Protein AF-A0A1C5CYP2-F1 (afdb_monomer)

Sequence (197 aa):
MCRQGGWGRRPALYRYFAGRDDLLSALIRDAYDDAAAATGASAVSQGARGCLHTPADAYRAWAFEEPHRHLLIQGAPVPGHVAPDDTLDRARAVLGPFLTIFADGAPGAQVAPVVAEMTAWLCTDEAVGAWVAEYAPTAAGDTGKSAQAWAGAVPAWAQLHGSVGLEAAGQYVGMGHSGATLLGAQTEMLADAFGLK

Nearest PDB structures (foldseek):
  2oi8-assembly1_A-2  TM=8.455E-01  e=1.262E-08  Streptomyces coelicolor
  5d1r-assembly1_B  TM=7.558E-01  e=6.570E-06  Mycobacterium tuberculosis CDC1551
  2q24-assembly1_B  TM=5.530E-01  e=2.254E+00  Streptomyces coelicolor A3(2)
  7xw9-assembly1_R  TM=2.178E-01  e=7.658E+00  Homo sapiens

pLDDT: mean 89.81, std 13.08, range [34.38, 97.94]

Solvent-accessible surface area (backbone atoms only — not comparable to full-atom values): 10830 Å² total; per-residue (Å²): 137,82,81,82,85,76,89,72,77,73,62,77,62,64,79,79,24,96,42,71,63,53,44,50,40,52,50,46,51,52,38,31,52,52,46,18,48,42,18,59,67,47,74,83,81,53,52,48,42,54,44,55,49,42,29,53,52,30,42,46,49,48,40,69,78,37,47,71,47,40,42,68,74,71,45,79,81,62,85,95,60,77,80,54,90,64,49,62,61,36,53,46,47,41,47,24,60,42,20,51,50,28,33,78,38,47,71,32,82,90,46,44,66,55,28,51,53,40,37,52,46,49,75,74,32,66,68,60,38,51,56,50,30,72,46,19,59,91,21,51,96,36,63,68,28,40,13,36,6,51,48,46,24,55,56,52,53,54,49,48,52,53,48,47,48,38,46,75,69,52,70,50,71,91,70,85,71,58,61,67,62,50,46,51,53,52,52,49,53,51,29,59,43,28,46,42,86

Mean predicted aligned error: 6.13 Å

Radius of gyration: 20.61 Å; Cα contacts (8 Å, |Δi|>4): 225; chains: 1; bounding box: 48×34×80 Å

Foldseek 3Di:
DDDDDDPPDPPPVCVVAVDDLRVLQVLLLVLLQVLLVQLVVQDPPDFLLVLLVRSLVSSLVSCVVCVVSVCSNLNDDDPPHDHDPCNVVSNLSSLLSQLQSQLPFAADPVLVVQLVVLLVCVVVDVVLLVSLCVSHVVCRPPSSSSSRSVSLSVVSSVLSSVLSVCVSVVVCPPVPDDSSVVNSVSSVVSCVNRRTD

Structure (mmCIF, N/CA/C/O backbone):
data_AF-A0A1C5CYP2-F1
#
_entry.id   AF-A0A1C5CYP2-F1
#
loop_
_atom_site.group_PDB
_atom_site.id
_atom_site.type_symbol
_atom_site.label_atom_id
_atom_site.label_alt_id
_atom_site.label_comp_id
_atom_site.label_asym_id
_atom_site.label_entity_id
_atom_site.label_seq_id
_atom_site.pdbx_PDB_ins_code
_atom_site.Cartn_x
_atom_site.Cartn_y
_atom_site.Cartn_z
_atom_site.occupancy
_atom_site.B_iso_or_equiv
_atom_site.auth_seq_id
_atom_site.auth_comp_id
_atom_site.auth_asym_id
_atom_site.auth_atom_id
_atom_site.pdbx_PDB_model_num
ATOM 1 N N . MET A 1 1 ? 24.912 -5.855 -61.619 1.00 38.97 1 MET A N 1
ATOM 2 C CA . MET A 1 1 ? 25.010 -5.293 -60.253 1.00 38.97 1 MET A CA 1
ATOM 3 C C . MET A 1 1 ? 23.671 -5.484 -59.555 1.00 38.97 1 MET A C 1
ATOM 5 O O . MET A 1 1 ? 22.768 -4.675 -59.725 1.00 38.97 1 MET A O 1
ATOM 9 N N . CYS A 1 2 ? 23.513 -6.611 -58.856 1.00 34.38 2 CYS A N 1
ATOM 10 C CA . CYS A 1 2 ? 22.319 -6.919 -58.070 1.00 34.38 2 CYS A CA 1
ATOM 11 C C . CYS A 1 2 ? 22.288 -6.050 -56.807 1.00 34.38 2 CYS A C 1
ATOM 13 O O . CYS A 1 2 ? 23.278 -5.978 -56.081 1.00 34.38 2 CYS A O 1
ATOM 15 N N . ARG A 1 3 ? 21.150 -5.388 -56.565 1.00 37.53 3 ARG A N 1
ATOM 16 C CA . ARG A 1 3 ? 20.863 -4.659 -55.325 1.00 37.53 3 ARG A CA 1
ATOM 17 C C . ARG A 1 3 ? 20.815 -5.663 -54.175 1.00 37.53 3 ARG A C 1
ATOM 19 O O . ARG A 1 3 ? 20.061 -6.630 -54.240 1.00 37.53 3 ARG A O 1
ATOM 26 N N . GLN A 1 4 ? 21.638 -5.437 -53.155 1.00 43.91 4 GLN A N 1
ATOM 27 C CA . GLN A 1 4 ? 21.625 -6.236 -51.939 1.00 43.91 4 GLN A CA 1
ATOM 28 C C . GLN A 1 4 ? 20.280 -6.089 -51.229 1.00 43.91 4 GLN A C 1
ATOM 30 O O . GLN A 1 4 ? 19.799 -4.981 -50.984 1.00 43.91 4 GLN A O 1
ATOM 35 N N . GLY A 1 5 ? 19.688 -7.242 -50.927 1.00 47.16 5 GLY A N 1
ATOM 36 C CA . GLY A 1 5 ? 18.601 -7.379 -49.983 1.00 47.16 5 GLY A CA 1
ATOM 37 C C . GLY A 1 5 ? 19.087 -7.145 -48.556 1.00 47.16 5 GLY A C 1
ATOM 38 O O . GLY A 1 5 ? 20.193 -7.518 -48.180 1.00 47.16 5 GLY A O 1
ATOM 39 N N . GLY A 1 6 ? 18.204 -6.550 -47.768 1.00 38.41 6 GLY A N 1
ATOM 40 C CA . GLY A 1 6 ? 18.352 -6.376 -46.335 1.00 38.41 6 GLY A CA 1
ATOM 41 C C . GLY A 1 6 ? 16.978 -6.121 -45.739 1.00 38.41 6 GLY A C 1
ATOM 42 O O . GLY A 1 6 ? 16.671 -5.006 -45.337 1.00 38.41 6 GLY A O 1
ATOM 43 N N . TRP A 1 7 ? 16.119 -7.144 -45.726 1.00 46.09 7 TRP A N 1
ATOM 44 C CA . TRP A 1 7 ? 14.928 -7.146 -44.876 1.00 46.09 7 TRP A CA 1
ATOM 45 C C . TRP A 1 7 ? 15.394 -7.275 -43.419 1.00 46.09 7 TRP A C 1
ATOM 47 O O . TRP A 1 7 ? 15.443 -8.368 -42.856 1.00 46.09 7 TRP A O 1
ATOM 57 N N . GLY A 1 8 ? 15.794 -6.153 -42.819 1.00 49.34 8 GLY A N 1
ATOM 58 C CA . GLY A 1 8 ? 16.029 -6.054 -41.384 1.00 49.34 8 GLY A CA 1
ATOM 59 C C . GLY A 1 8 ? 14.691 -6.177 -40.664 1.00 49.34 8 GLY A C 1
ATOM 60 O O . GLY A 1 8 ? 13.850 -5.285 -40.762 1.00 49.34 8 GLY A O 1
ATOM 61 N N . ARG A 1 9 ? 14.465 -7.316 -39.999 1.00 56.25 9 ARG A N 1
ATOM 62 C CA . ARG A 1 9 ? 13.275 -7.594 -39.184 1.00 56.25 9 ARG A CA 1
ATOM 63 C C . ARG A 1 9 ? 13.014 -6.413 -38.250 1.00 56.25 9 ARG A C 1
ATOM 65 O O . ARG A 1 9 ? 13.793 -6.181 -37.330 1.00 56.25 9 ARG A O 1
ATOM 72 N N . ARG A 1 10 ? 11.902 -5.698 -38.442 1.00 52.97 10 ARG A N 1
ATOM 73 C CA . ARG A 1 10 ? 11.347 -4.885 -37.353 1.00 52.97 10 ARG A CA 1
ATOM 74 C C . ARG A 1 10 ? 11.050 -5.860 -36.204 1.00 52.97 10 ARG A C 1
ATOM 76 O O . ARG A 1 10 ? 10.432 -6.892 -36.482 1.00 52.97 10 ARG A O 1
ATOM 83 N N . PRO A 1 11 ? 11.525 -5.614 -34.972 1.00 60.91 11 PRO A N 1
ATOM 84 C CA . PRO A 1 11 ? 11.282 -6.513 -33.848 1.00 60.91 11 PRO A CA 1
ATOM 85 C C . PRO A 1 11 ? 9.790 -6.837 -33.744 1.00 60.91 11 PRO A C 1
ATOM 87 O O . PRO A 1 11 ? 8.965 -5.928 -33.833 1.00 60.91 11 PRO A O 1
ATOM 90 N N . ALA A 1 12 ? 9.442 -8.117 -33.576 1.00 68.25 12 ALA A N 1
ATOM 91 C CA . ALA A 1 12 ? 8.056 -8.603 -33.553 1.00 68.25 12 ALA A CA 1
ATOM 92 C C . ALA A 1 12 ? 7.161 -7.862 -32.535 1.00 68.25 12 ALA A C 1
ATOM 94 O O . ALA A 1 12 ? 5.947 -7.810 -32.712 1.00 68.25 12 ALA A O 1
ATOM 95 N N . LEU A 1 13 ? 7.773 -7.233 -31.526 1.00 63.50 13 LEU A N 1
ATOM 96 C CA . LEU A 1 13 ? 7.128 -6.368 -30.541 1.00 63.50 13 LEU A CA 1
ATOM 97 C C . LEU A 1 13 ? 6.393 -5.162 -31.150 1.00 63.50 13 LEU A C 1
ATOM 99 O O . LEU A 1 13 ? 5.284 -4.861 -30.726 1.00 63.50 13 LEU A O 1
ATOM 103 N N . TYR A 1 14 ? 6.936 -4.513 -32.186 1.00 70.75 14 TYR A N 1
ATOM 104 C CA . TYR A 1 14 ? 6.293 -3.343 -32.816 1.00 70.75 14 TYR A CA 1
ATOM 105 C C . TYR A 1 14 ? 5.070 -3.701 -33.671 1.00 70.75 14 TYR A C 1
ATOM 107 O O . TYR A 1 14 ? 4.447 -2.828 -34.267 1.00 70.75 14 TYR A O 1
ATOM 115 N N . ARG A 1 15 ? 4.728 -4.992 -33.772 1.00 76.19 15 ARG A N 1
ATOM 116 C CA . ARG A 1 15 ? 3.432 -5.415 -34.312 1.00 76.19 15 ARG A CA 1
ATOM 117 C C . ARG A 1 15 ? 2.310 -5.249 -33.286 1.00 76.19 15 ARG A C 1
ATOM 119 O O . ARG A 1 15 ? 1.163 -5.096 -33.685 1.00 76.19 15 ARG A O 1
ATOM 126 N N . TYR A 1 16 ? 2.646 -5.325 -32.000 1.00 84.19 16 TYR A N 1
ATOM 127 C CA . TYR A 1 16 ? 1.694 -5.267 -30.893 1.00 84.19 16 TYR A CA 1
ATOM 128 C C . TYR A 1 16 ? 1.633 -3.885 -30.254 1.00 84.19 16 TYR A C 1
ATOM 130 O O . TYR A 1 16 ? 0.571 -3.498 -29.788 1.00 84.19 16 TYR A O 1
ATOM 138 N N . PHE A 1 17 ? 2.744 -3.146 -30.287 1.00 90.25 17 PHE A N 1
ATOM 139 C CA . PHE A 1 17 ? 2.841 -1.829 -29.672 1.00 90.25 17 PHE A CA 1
ATOM 140 C C . PHE A 1 17 ? 3.134 -0.749 -30.705 1.00 90.25 17 PHE A C 1
ATOM 142 O O . PHE A 1 17 ? 4.026 -0.903 -31.547 1.00 90.25 17 PHE A O 1
ATOM 149 N N . ALA A 1 18 ? 2.418 0.371 -30.598 1.00 88.88 18 ALA A N 1
ATOM 150 C CA . ALA A 1 18 ? 2.576 1.531 -31.475 1.00 88.88 18 ALA A CA 1
ATOM 151 C C . ALA A 1 18 ? 3.952 2.209 -31.320 1.00 88.88 18 ALA A C 1
ATOM 153 O O . ALA A 1 18 ? 4.395 2.947 -32.201 1.00 88.88 18 ALA A O 1
ATOM 154 N N . GLY A 1 19 ? 4.654 1.940 -30.216 1.00 91.00 19 GLY A N 1
ATOM 155 C CA . GLY A 1 19 ? 5.987 2.457 -29.949 1.00 91.00 19 GLY A CA 1
ATOM 156 C C . GLY A 1 19 ? 6.491 2.089 -28.556 1.00 91.00 19 GLY A C 1
ATOM 157 O O . GLY A 1 19 ? 5.905 1.268 -27.855 1.00 91.00 19 GLY A O 1
ATOM 158 N N . ARG A 1 20 ? 7.596 2.724 -28.154 1.00 92.94 20 ARG A N 1
ATOM 159 C CA . ARG A 1 20 ? 8.213 2.534 -26.834 1.00 92.94 20 ARG A CA 1
ATOM 160 C C . ARG A 1 20 ? 7.262 2.883 -25.690 1.00 92.94 20 ARG A C 1
ATOM 162 O O . ARG A 1 20 ? 7.200 2.134 -24.727 1.00 92.94 20 ARG A O 1
ATOM 169 N N . ASP A 1 21 ? 6.562 4.009 -25.783 1.00 93.81 21 ASP A N 1
ATOM 170 C CA . ASP A 1 21 ? 5.732 4.487 -24.670 1.00 93.81 21 ASP A CA 1
ATOM 171 C C . ASP A 1 21 ? 4.483 3.630 -24.479 1.00 93.81 21 ASP A C 1
ATOM 173 O O . ASP A 1 21 ? 4.065 3.399 -23.349 1.00 93.81 21 ASP A O 1
ATOM 177 N N . ASP A 1 22 ? 3.944 3.091 -25.571 1.00 93.69 22 ASP A N 1
ATOM 178 C CA . ASP A 1 22 ? 2.846 2.127 -25.541 1.00 93.69 22 ASP A CA 1
ATOM 179 C C . ASP A 1 22 ? 3.285 0.803 -24.892 1.00 93.69 22 ASP A C 1
ATOM 181 O O . ASP A 1 22 ? 2.615 0.280 -24.004 1.00 93.69 22 ASP A O 1
ATOM 185 N N . LEU A 1 23 ? 4.486 0.318 -25.234 1.00 94.12 23 LEU A N 1
ATOM 186 C CA . LEU A 1 23 ? 5.089 -0.834 -24.562 1.00 94.12 23 LEU A CA 1
ATOM 187 C C . LEU A 1 23 ? 5.324 -0.576 -23.064 1.00 94.12 23 LEU A C 1
ATOM 189 O O . LEU A 1 23 ? 4.975 -1.418 -22.244 1.00 94.12 23 LEU A O 1
ATOM 193 N N . LEU A 1 24 ? 5.907 0.568 -22.691 1.00 95.06 24 LEU A N 1
ATOM 194 C CA . LEU A 1 24 ? 6.149 0.910 -21.283 1.00 95.06 24 LEU A CA 1
ATOM 195 C C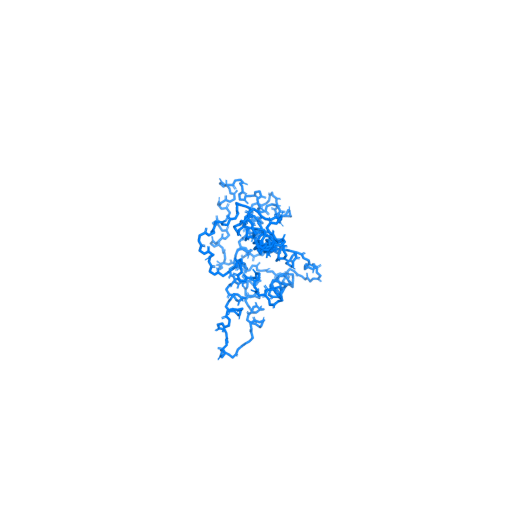 . LEU A 1 24 ? 4.844 1.014 -20.496 1.00 95.06 24 LEU A C 1
ATOM 197 O O . LEU A 1 24 ? 4.756 0.474 -19.399 1.00 95.06 24 LEU A O 1
ATOM 201 N N . SER A 1 25 ? 3.822 1.629 -21.089 1.00 95.88 25 SER A N 1
ATOM 202 C CA . SER A 1 25 ? 2.479 1.703 -20.513 1.00 95.88 25 SER A CA 1
ATOM 203 C C . SER A 1 25 ? 1.912 0.313 -20.241 1.00 95.88 25 SER A C 1
ATOM 205 O O . SER A 1 25 ? 1.387 0.060 -19.162 1.00 95.88 25 SER A O 1
ATOM 207 N N . ALA A 1 26 ? 2.029 -0.606 -21.203 1.00 96.00 26 ALA A N 1
ATOM 208 C CA . ALA A 1 26 ? 1.569 -1.980 -21.035 1.00 96.00 26 ALA A CA 1
ATOM 209 C C . ALA A 1 26 ? 2.342 -2.721 -19.934 1.00 96.00 26 ALA A C 1
ATOM 211 O O . ALA A 1 26 ? 1.725 -3.393 -19.116 1.00 96.00 26 ALA A O 1
ATOM 212 N N . LEU A 1 27 ? 3.666 -2.551 -19.869 1.00 96.12 27 LEU A N 1
ATOM 213 C CA . LEU A 1 27 ? 4.504 -3.174 -18.841 1.00 96.12 27 LEU A CA 1
ATOM 214 C C . LEU A 1 27 ? 4.232 -2.621 -17.434 1.00 96.12 27 LEU A C 1
ATOM 216 O O . LEU A 1 27 ? 4.255 -3.385 -16.477 1.00 96.12 27 LEU A O 1
ATOM 220 N N . ILE A 1 28 ? 3.961 -1.318 -17.296 1.00 96.88 28 ILE A N 1
ATOM 221 C CA . ILE A 1 28 ? 3.585 -0.701 -16.013 1.00 96.88 28 ILE A CA 1
ATOM 222 C C . ILE A 1 28 ? 2.259 -1.275 -15.517 1.00 96.88 28 ILE A C 1
ATOM 224 O O . ILE A 1 28 ? 2.157 -1.658 -14.354 1.00 96.88 28 ILE A O 1
ATOM 228 N N . ARG A 1 29 ? 1.253 -1.366 -16.397 1.00 97.62 29 ARG A N 1
ATOM 229 C CA . ARG A 1 29 ? -0.048 -1.953 -16.047 1.00 97.62 29 ARG A CA 1
ATOM 230 C C . ARG A 1 29 ? 0.095 -3.404 -15.613 1.00 97.62 29 ARG A C 1
ATOM 232 O O . ARG A 1 29 ? -0.372 -3.758 -14.541 1.00 97.62 29 ARG A O 1
ATOM 239 N N . ASP A 1 30 ? 0.792 -4.198 -16.419 1.00 97.56 30 ASP A N 1
ATOM 240 C CA . ASP A 1 30 ? 1.048 -5.610 -16.147 1.00 97.56 30 ASP A CA 1
ATOM 241 C C . ASP A 1 30 ? 1.787 -5.810 -14.813 1.00 97.56 30 ASP A C 1
ATOM 243 O O . ASP A 1 30 ? 1.414 -6.674 -14.026 1.00 97.56 30 ASP A O 1
ATOM 247 N N . ALA A 1 31 ? 2.784 -4.970 -14.511 1.00 97.94 31 ALA A N 1
ATOM 248 C CA . ALA A 1 31 ? 3.508 -5.022 -13.244 1.00 97.94 31 ALA A CA 1
ATOM 249 C C . ALA A 1 31 ? 2.615 -4.719 -12.028 1.00 97.94 31 ALA A C 1
ATOM 251 O O . ALA A 1 31 ? 2.707 -5.429 -11.030 1.00 97.94 31 ALA A O 1
ATOM 252 N N . TYR A 1 32 ? 1.748 -3.701 -12.092 1.00 97.88 32 TYR A N 1
ATOM 253 C CA . TYR A 1 32 ? 0.808 -3.442 -10.997 1.00 97.88 32 TYR A CA 1
ATOM 254 C C . TYR A 1 32 ? -0.254 -4.538 -10.861 1.00 97.88 32 TYR A C 1
ATOM 256 O O . TYR A 1 32 ? -0.580 -4.905 -9.736 1.00 97.88 32 TYR A O 1
ATOM 264 N N . ASP A 1 33 ? -0.770 -5.071 -11.970 1.00 97.56 33 ASP A N 1
ATOM 265 C CA . ASP A 1 33 ? -1.787 -6.131 -11.946 1.00 97.56 33 ASP A CA 1
ATOM 266 C C . ASP A 1 33 ? -1.254 -7.402 -11.289 1.00 97.56 33 ASP A C 1
ATOM 268 O O . ASP A 1 33 ? -1.938 -8.023 -10.478 1.00 97.56 33 ASP A O 1
ATOM 272 N N . ASP A 1 34 ? -0.012 -7.763 -11.593 1.00 97.88 34 ASP A N 1
ATOM 273 C CA . ASP A 1 34 ? 0.634 -8.928 -11.003 1.00 97.88 34 ASP A CA 1
ATOM 274 C C . ASP A 1 34 ? 1.002 -8.704 -9.531 1.00 97.88 34 ASP A C 1
ATOM 276 O O . ASP A 1 34 ? 0.782 -9.585 -8.700 1.00 97.88 34 ASP A O 1
ATOM 280 N N . ALA A 1 35 ? 1.454 -7.498 -9.167 1.00 96.81 35 ALA A N 1
ATOM 281 C CA . ALA A 1 35 ? 1.642 -7.129 -7.765 1.00 96.81 35 ALA A CA 1
ATOM 282 C C . ALA A 1 35 ? 0.319 -7.192 -6.976 1.00 96.81 35 ALA A C 1
ATOM 284 O O . ALA A 1 35 ? 0.295 -7.686 -5.849 1.00 96.81 35 ALA A O 1
ATOM 285 N N . ALA A 1 36 ? -0.788 -6.729 -7.566 1.00 95.75 36 ALA A N 1
ATOM 286 C CA . ALA A 1 36 ? -2.115 -6.787 -6.957 1.00 95.75 36 ALA A CA 1
ATOM 287 C C . ALA A 1 36 ? -2.635 -8.227 -6.852 1.00 95.75 36 ALA A C 1
ATOM 289 O O . ALA A 1 36 ? -3.247 -8.595 -5.849 1.00 95.75 36 ALA A O 1
ATOM 290 N N . ALA A 1 37 ? -2.357 -9.070 -7.848 1.00 95.56 37 ALA A N 1
ATOM 291 C CA . ALA A 1 37 ? -2.665 -10.493 -7.783 1.00 95.56 37 ALA A CA 1
ATOM 292 C C . ALA A 1 37 ? -1.884 -11.184 -6.653 1.00 95.56 37 ALA A C 1
ATOM 294 O O . ALA A 1 37 ? -2.468 -11.971 -5.905 1.00 95.56 37 ALA A O 1
ATOM 295 N N . ALA A 1 38 ? -0.600 -10.853 -6.477 1.00 94.88 38 ALA A N 1
ATOM 296 C CA . ALA A 1 38 ? 0.227 -11.391 -5.401 1.00 94.88 38 ALA A CA 1
ATOM 297 C C . ALA A 1 38 ? -0.314 -11.007 -4.013 1.00 94.88 38 ALA A C 1
ATOM 299 O O . ALA A 1 38 ? -0.480 -11.876 -3.153 1.00 94.88 38 ALA A O 1
ATOM 300 N N . THR A 1 39 ? -0.657 -9.734 -3.788 1.00 93.00 39 THR A N 1
ATOM 301 C CA . THR A 1 39 ? -1.221 -9.306 -2.496 1.00 93.00 39 THR A CA 1
ATOM 302 C C . THR A 1 39 ? -2.634 -9.844 -2.272 1.00 93.00 39 THR A C 1
ATOM 304 O O . THR A 1 39 ? -2.963 -10.230 -1.151 1.00 93.00 39 THR A O 1
ATOM 307 N N . GLY A 1 40 ? -3.456 -9.943 -3.320 1.00 89.19 40 GLY A N 1
ATOM 308 C CA . GLY A 1 40 ? -4.842 -10.416 -3.247 1.00 89.19 40 GLY A CA 1
ATOM 309 C C . GLY A 1 40 ? -5.015 -11.934 -3.100 1.00 89.19 40 GLY A C 1
ATOM 310 O O . GLY A 1 40 ? -6.007 -12.377 -2.525 1.00 89.19 40 GLY A O 1
ATOM 311 N N . ALA A 1 41 ? -4.062 -12.751 -3.564 1.00 78.62 41 ALA A N 1
ATOM 312 C CA . ALA A 1 41 ? -4.111 -14.216 -3.438 1.00 78.62 41 ALA A CA 1
ATOM 313 C C . ALA A 1 41 ? -3.855 -14.729 -2.003 1.00 78.62 41 ALA A C 1
ATOM 315 O O . ALA A 1 41 ? -3.992 -15.922 -1.720 1.00 78.62 41 ALA A O 1
ATOM 316 N N . SER A 1 42 ? -3.485 -13.829 -1.095 1.00 66.06 42 SER A N 1
ATOM 317 C CA . SER A 1 42 ? -3.183 -14.103 0.307 1.00 66.06 42 SER A CA 1
ATOM 318 C C . SER A 1 42 ? -4.431 -14.573 1.068 1.00 66.06 42 SER A C 1
ATOM 320 O O . SER A 1 42 ? -5.307 -13.783 1.410 1.00 66.06 42 SER A O 1
ATOM 322 N N . ALA A 1 43 ? -4.537 -15.880 1.325 1.00 54.19 43 ALA A N 1
ATOM 323 C CA . ALA A 1 43 ? -5.709 -16.475 1.965 1.00 54.19 43 ALA A CA 1
ATOM 324 C C . ALA A 1 43 ? -5.877 -16.040 3.435 1.00 54.19 43 ALA A C 1
ATOM 326 O O . ALA A 1 43 ? -4.978 -16.216 4.261 1.00 54.19 43 ALA A O 1
ATOM 327 N N . VAL A 1 44 ? -7.085 -15.576 3.777 1.00 58.41 44 VAL A N 1
ATOM 328 C CA . VAL A 1 44 ? -7.535 -15.251 5.143 1.00 58.41 44 VAL A CA 1
ATOM 329 C C . VAL A 1 44 ? -7.651 -16.546 5.958 1.00 58.41 44 VAL A C 1
ATOM 331 O O . VAL A 1 44 ? -8.705 -17.174 6.019 1.00 58.41 44 VAL A O 1
ATOM 334 N N . SER A 1 45 ? -6.541 -17.011 6.530 1.00 55.75 45 SER A N 1
ATOM 335 C CA . SER A 1 45 ? -6.503 -18.237 7.351 1.00 55.75 45 SER A CA 1
ATOM 336 C C . SER A 1 45 ? -6.049 -17.995 8.791 1.00 55.75 45 SER A C 1
ATOM 338 O O . SER A 1 45 ? -6.078 -18.911 9.612 1.00 55.75 45 SER A O 1
ATOM 340 N N . GLN A 1 46 ? -5.662 -16.760 9.113 1.00 60.41 46 GLN A N 1
ATOM 341 C CA . GLN A 1 46 ? -5.184 -16.348 10.430 1.00 60.41 46 GLN A CA 1
ATOM 342 C C . GLN A 1 46 ? -6.058 -15.207 10.975 1.00 60.41 46 GLN A C 1
ATOM 344 O O . GLN A 1 46 ? -6.860 -14.641 10.238 1.00 60.41 46 GLN A O 1
ATOM 349 N N . GLY A 1 47 ? -5.943 -14.870 12.266 1.00 70.06 47 GLY A N 1
ATOM 350 C CA . GLY A 1 47 ? -6.583 -13.665 12.825 1.00 70.06 47 GLY A CA 1
ATOM 351 C C . GLY A 1 47 ? -6.192 -12.391 12.058 1.00 70.06 47 GLY A C 1
ATOM 352 O O . GLY A 1 47 ? -5.300 -12.431 11.207 1.00 70.06 47 GLY A O 1
ATOM 353 N N . ALA A 1 48 ? -6.826 -11.252 12.352 1.00 78.56 48 ALA A N 1
ATOM 354 C CA . ALA A 1 48 ? -6.587 -9.998 11.627 1.00 78.56 48 ALA A CA 1
ATOM 355 C C . ALA A 1 48 ? -5.098 -9.610 11.624 1.00 78.56 48 ALA A C 1
ATOM 357 O O . ALA A 1 48 ? -4.571 -9.181 10.599 1.00 78.56 48 ALA A O 1
ATOM 358 N N . ARG A 1 49 ? -4.389 -9.863 12.733 1.00 85.44 49 ARG A N 1
ATOM 359 C CA . ARG A 1 49 ? -2.932 -9.676 12.821 1.00 85.44 49 ARG A CA 1
ATOM 360 C C . ARG A 1 49 ? -2.149 -10.546 11.831 1.00 85.44 49 ARG A C 1
ATOM 362 O O . ARG A 1 49 ? -1.303 -10.034 11.106 1.00 85.44 49 ARG A O 1
ATOM 369 N N . GLY A 1 50 ? -2.440 -11.845 11.759 1.00 81.56 50 GLY A N 1
ATOM 370 C CA . GLY A 1 50 ? -1.773 -12.757 10.818 1.00 81.56 50 GLY A CA 1
ATOM 371 C C . GLY A 1 50 ? -2.114 -12.448 9.356 1.00 81.56 50 GLY A C 1
ATOM 372 O O . GLY A 1 50 ? -1.259 -12.553 8.476 1.00 81.56 50 GLY A O 1
ATOM 373 N N . CYS A 1 51 ? -3.337 -11.972 9.107 1.00 87.31 51 CYS A N 1
ATOM 374 C CA . CYS A 1 51 ? -3.754 -11.520 7.784 1.00 87.31 51 CYS A CA 1
ATOM 375 C C . CYS A 1 51 ? -2.971 -10.303 7.298 1.00 87.31 51 CYS A C 1
ATOM 377 O O . CYS A 1 51 ? -2.856 -10.152 6.092 1.00 87.31 51 CYS A O 1
ATOM 379 N N . LEU A 1 52 ? -2.405 -9.469 8.183 1.00 91.44 52 LEU A N 1
ATOM 380 C CA . LEU A 1 52 ? -1.584 -8.324 7.775 1.00 91.44 52 LEU A CA 1
ATOM 381 C C . LEU A 1 52 ? -0.218 -8.739 7.213 1.00 91.44 52 LEU A C 1
ATOM 383 O O . LEU A 1 52 ? 0.264 -8.129 6.259 1.00 91.44 52 LEU A O 1
ATOM 387 N N . HIS A 1 53 ? 0.386 -9.799 7.758 1.00 92.19 53 HIS A N 1
ATOM 388 C CA . HIS A 1 53 ? 1.671 -10.316 7.267 1.00 92.19 53 HIS A CA 1
ATOM 389 C C . HIS A 1 53 ? 1.558 -10.929 5.882 1.00 92.19 53 HIS A C 1
ATOM 391 O O . HIS A 1 53 ? 2.458 -10.770 5.070 1.00 92.19 53 HIS A O 1
ATOM 397 N N . THR A 1 54 ? 0.442 -11.593 5.585 1.00 91.94 54 THR A N 1
ATOM 398 C CA . THR A 1 54 ? 0.314 -12.370 4.345 1.00 91.94 54 THR A CA 1
ATOM 399 C C . THR A 1 54 ? 0.484 -11.516 3.070 1.00 91.94 54 THR A C 1
ATOM 401 O O . THR A 1 54 ? 1.369 -11.835 2.277 1.00 91.94 54 THR A O 1
ATOM 404 N N . PRO A 1 55 ? -0.248 -10.400 2.865 1.00 93.12 55 PRO A N 1
ATOM 405 C CA . PRO A 1 55 ? -0.045 -9.544 1.699 1.00 93.12 55 PRO A CA 1
ATOM 406 C C . PRO A 1 55 ? 1.285 -8.773 1.755 1.00 93.12 55 PRO A C 1
ATOM 408 O O . PRO A 1 55 ? 1.844 -8.469 0.703 1.00 93.12 55 PRO A O 1
ATOM 411 N N . ALA A 1 56 ? 1.826 -8.480 2.944 1.00 94.88 56 ALA A N 1
ATOM 412 C CA . ALA A 1 56 ? 3.136 -7.840 3.090 1.00 94.88 56 ALA A CA 1
ATOM 413 C C . ALA A 1 56 ? 4.274 -8.751 2.593 1.00 94.88 56 ALA A C 1
ATOM 415 O O . ALA A 1 56 ? 5.106 -8.338 1.780 1.00 94.88 56 ALA A O 1
ATOM 416 N N . ASP A 1 57 ? 4.266 -10.008 3.033 1.00 94.62 57 ASP A N 1
ATOM 417 C CA . ASP A 1 57 ? 5.220 -11.032 2.618 1.00 94.62 57 ASP A CA 1
ATOM 418 C C . ASP A 1 57 ? 5.048 -11.388 1.140 1.00 94.62 57 ASP A C 1
ATOM 420 O O . ASP A 1 57 ? 6.045 -11.553 0.439 1.00 94.62 57 ASP A O 1
ATOM 424 N N . ALA A 1 58 ? 3.808 -11.445 0.643 1.00 95.00 58 ALA A N 1
ATOM 425 C CA . ALA A 1 58 ? 3.525 -11.693 -0.769 1.00 95.00 58 ALA A CA 1
ATOM 426 C C . ALA A 1 58 ? 4.051 -10.566 -1.669 1.00 95.00 58 ALA A C 1
ATOM 428 O O . ALA A 1 58 ? 4.709 -10.841 -2.672 1.00 95.00 58 ALA A O 1
ATOM 429 N N . TYR A 1 59 ? 3.837 -9.301 -1.290 1.00 96.38 59 TYR A N 1
ATOM 430 C CA . TYR A 1 59 ? 4.395 -8.160 -2.019 1.00 96.38 59 TYR A CA 1
ATOM 431 C C . TYR A 1 59 ? 5.928 -8.195 -2.029 1.00 96.38 59 TYR A C 1
ATOM 433 O O . TYR A 1 59 ? 6.556 -7.968 -3.066 1.00 96.38 59 TYR A O 1
ATOM 441 N N . ARG A 1 60 ? 6.548 -8.522 -0.886 1.00 96.75 60 ARG A N 1
ATOM 442 C CA . ARG A 1 60 ? 8.002 -8.693 -0.807 1.00 96.75 60 ARG A CA 1
ATOM 443 C C . ARG A 1 60 ? 8.476 -9.848 -1.689 1.00 96.75 60 ARG A C 1
ATOM 445 O O . ARG A 1 60 ? 9.449 -9.676 -2.408 1.00 96.75 60 ARG A O 1
ATOM 452 N N . ALA A 1 61 ? 7.829 -11.009 -1.652 1.00 96.56 61 ALA A N 1
ATOM 453 C CA . ALA A 1 61 ? 8.202 -12.147 -2.490 1.00 96.56 61 ALA A CA 1
ATOM 454 C C . ALA A 1 61 ? 8.147 -11.774 -3.979 1.00 96.56 61 ALA A C 1
ATOM 456 O O . ALA A 1 61 ? 9.150 -11.915 -4.677 1.00 96.56 61 ALA A O 1
ATOM 457 N N . TRP A 1 62 ? 7.036 -11.172 -4.415 1.00 97.31 62 TRP A N 1
ATOM 458 C CA . TRP A 1 62 ? 6.859 -10.666 -5.775 1.00 97.31 62 TRP A CA 1
ATOM 459 C C . TRP A 1 62 ? 7.978 -9.703 -6.192 1.00 97.31 62 TRP A C 1
ATOM 461 O O . TRP A 1 62 ? 8.582 -9.858 -7.251 1.00 97.31 62 TRP A O 1
ATOM 471 N N . ALA A 1 63 ? 8.327 -8.745 -5.330 1.00 96.94 63 ALA A N 1
ATOM 472 C CA . ALA A 1 63 ? 9.377 -7.767 -5.604 1.00 96.94 63 ALA A CA 1
ATOM 473 C C . ALA A 1 63 ? 10.764 -8.394 -5.853 1.00 96.94 63 ALA A C 1
ATOM 475 O O . ALA A 1 63 ? 11.574 -7.822 -6.585 1.00 96.94 63 ALA A O 1
ATOM 476 N N . PHE A 1 64 ? 11.044 -9.552 -5.249 1.00 96.25 64 PHE A N 1
ATOM 477 C CA . PHE A 1 64 ? 12.310 -10.275 -5.397 1.00 96.25 64 PHE A CA 1
ATOM 478 C C . PHE A 1 64 ? 12.290 -11.308 -6.526 1.00 96.25 64 PHE A C 1
ATOM 480 O O . PHE A 1 64 ? 13.342 -11.587 -7.104 1.00 96.25 64 PHE A O 1
ATOM 487 N N . GLU A 1 65 ? 11.123 -11.860 -6.850 1.00 97.00 65 GLU A N 1
ATOM 488 C CA . GLU A 1 65 ? 10.923 -12.719 -8.021 1.00 97.00 65 GLU A CA 1
ATOM 489 C C . GLU A 1 65 ? 10.954 -11.899 -9.319 1.00 97.00 65 GLU A C 1
ATOM 491 O O . GLU A 1 65 ? 11.542 -12.327 -10.311 1.00 97.00 65 GLU A O 1
ATOM 496 N N . GLU A 1 66 ? 10.422 -10.673 -9.283 1.00 96.31 66 GLU A N 1
ATOM 497 C CA . GLU A 1 66 ? 10.248 -9.789 -10.438 1.00 96.31 66 GLU A CA 1
ATOM 498 C C . GLU A 1 66 ? 10.953 -8.421 -10.265 1.00 96.31 66 GLU A C 1
ATOM 500 O O . GLU A 1 66 ? 10.336 -7.358 -10.421 1.00 96.31 66 GLU A O 1
ATOM 505 N N . PRO A 1 67 ? 12.276 -8.380 -9.997 1.00 94.44 67 PRO A N 1
ATOM 506 C CA . PRO A 1 67 ? 12.977 -7.157 -9.591 1.00 94.44 67 PRO A CA 1
ATOM 507 C C . PRO A 1 67 ? 12.937 -6.050 -10.652 1.00 94.44 67 PRO A C 1
ATOM 509 O O . PRO A 1 67 ? 12.863 -4.865 -10.328 1.00 94.44 67 PRO A O 1
ATOM 512 N N . HIS A 1 68 ? 12.952 -6.405 -11.940 1.00 93.69 68 HIS A N 1
ATOM 513 C CA . HIS A 1 68 ? 12.866 -5.424 -13.024 1.00 93.69 68 HIS A CA 1
ATOM 514 C C . HIS A 1 68 ? 11.479 -4.787 -13.132 1.00 93.69 68 HIS A C 1
ATOM 516 O O . HIS A 1 68 ? 11.383 -3.600 -13.440 1.00 93.69 68 HIS A O 1
ATOM 522 N N . ARG A 1 69 ? 10.415 -5.552 -12.865 1.00 95.94 69 ARG A N 1
ATOM 523 C CA . ARG A 1 69 ? 9.038 -5.042 -12.869 1.00 95.94 69 ARG A CA 1
ATOM 524 C C . ARG A 1 69 ? 8.788 -4.212 -11.621 1.00 95.94 69 ARG A C 1
ATOM 526 O O . ARG A 1 69 ? 8.255 -3.115 -11.738 1.00 95.94 69 ARG A O 1
ATOM 533 N N . HIS A 1 70 ? 9.297 -4.641 -10.467 1.00 95.88 70 HIS A N 1
ATOM 534 C CA . HIS A 1 70 ? 9.281 -3.824 -9.260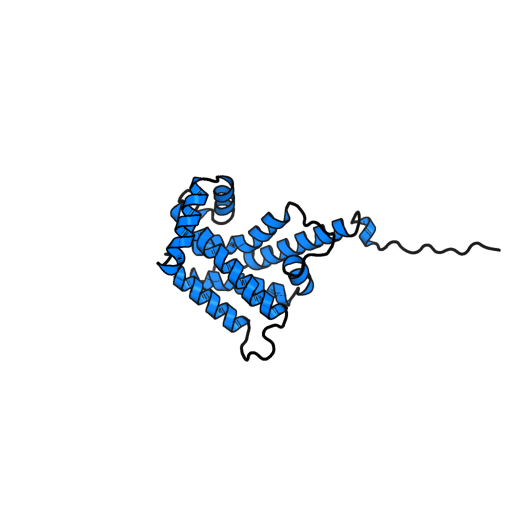 1.00 95.88 70 HIS A CA 1
ATOM 535 C C . HIS A 1 70 ? 9.969 -2.466 -9.477 1.00 95.88 70 HIS A C 1
ATOM 537 O O . HIS A 1 70 ? 9.373 -1.431 -9.176 1.00 95.88 70 HIS A O 1
ATOM 543 N N . LEU A 1 71 ? 11.178 -2.438 -10.047 1.00 93.62 71 LEU A N 1
ATOM 544 C CA . LEU A 1 71 ? 11.883 -1.186 -10.348 1.00 93.62 71 LEU A CA 1
ATOM 545 C C . LEU A 1 71 ? 11.196 -0.352 -11.437 1.00 93.62 71 LEU A C 1
ATOM 547 O O . LEU A 1 71 ? 11.351 0.866 -11.444 1.00 93.62 71 LEU A O 1
ATOM 551 N N . LEU A 1 72 ? 10.435 -0.970 -12.341 1.00 95.06 72 LEU A N 1
ATOM 552 C CA . LEU A 1 72 ? 9.653 -0.236 -13.335 1.00 95.06 72 LEU A CA 1
ATOM 553 C C . LEU A 1 72 ? 8.539 0.593 -12.679 1.00 95.06 72 LEU A C 1
ATOM 555 O O . LEU A 1 72 ? 8.309 1.721 -13.109 1.00 95.06 72 LEU A O 1
ATOM 559 N N . ILE A 1 73 ? 7.875 0.053 -11.651 1.00 95.00 73 ILE A N 1
ATOM 560 C CA . ILE A 1 73 ? 6.750 0.729 -10.984 1.00 95.00 73 ILE A CA 1
ATOM 561 C C . ILE A 1 73 ? 7.138 1.502 -9.715 1.00 95.00 73 ILE A C 1
ATOM 563 O O . ILE A 1 73 ? 6.406 2.405 -9.330 1.00 95.00 73 ILE A O 1
ATOM 567 N N . GLN A 1 74 ? 8.275 1.189 -9.080 1.00 93.50 74 GLN A N 1
ATOM 568 C CA . GLN A 1 74 ? 8.731 1.845 -7.837 1.00 93.50 74 GLN A CA 1
ATOM 569 C C . GLN A 1 74 ? 10.118 2.494 -7.921 1.00 93.50 74 GLN A C 1
ATOM 571 O O . GLN A 1 74 ? 10.615 3.033 -6.932 1.00 93.50 74 GLN A O 1
ATOM 576 N N . GLY A 1 75 ? 10.781 2.415 -9.072 1.00 90.44 75 GLY A N 1
ATOM 577 C CA . GLY A 1 75 ? 12.083 3.034 -9.291 1.00 90.44 75 GLY A CA 1
ATOM 578 C C . GLY A 1 75 ? 11.991 4.486 -9.756 1.00 90.44 75 GLY A C 1
ATOM 579 O O . GLY A 1 75 ? 10.954 5.145 -9.685 1.00 90.44 75 GLY A O 1
ATOM 580 N N . ALA A 1 76 ? 13.117 4.997 -10.258 1.00 90.56 76 ALA A N 1
ATOM 581 C CA . ALA A 1 76 ? 13.159 6.330 -10.843 1.00 90.56 76 ALA A CA 1
ATOM 582 C C . ALA A 1 76 ? 12.238 6.409 -12.079 1.00 90.56 76 ALA A C 1
ATOM 584 O O . ALA A 1 76 ? 12.303 5.516 -12.931 1.00 90.56 76 ALA A O 1
ATOM 585 N N . PRO A 1 77 ? 11.436 7.482 -12.228 1.00 90.38 77 PRO A N 1
ATOM 586 C CA . PRO A 1 77 ? 10.582 7.658 -13.394 1.00 90.38 77 PRO A CA 1
ATOM 587 C C . PRO A 1 77 ? 11.374 7.581 -14.698 1.00 90.38 77 PRO A C 1
ATOM 589 O O . PRO A 1 77 ? 12.466 8.143 -14.823 1.00 90.38 77 PRO A O 1
ATOM 592 N N . VAL A 1 78 ? 10.802 6.911 -15.696 1.00 93.06 78 VAL A N 1
ATOM 593 C CA . VAL A 1 78 ? 11.436 6.760 -17.004 1.00 93.06 78 VAL A CA 1
ATOM 594 C C . VAL A 1 78 ? 11.418 8.108 -17.747 1.00 93.06 78 VAL A C 1
ATOM 596 O O . VAL A 1 78 ? 10.337 8.628 -18.028 1.00 93.06 78 VAL A O 1
ATOM 599 N N . PRO A 1 79 ? 12.578 8.680 -18.135 1.00 93.69 79 PRO A N 1
ATOM 600 C CA . PRO A 1 79 ? 12.615 9.983 -18.793 1.00 93.69 79 PRO A CA 1
ATOM 601 C C . PRO A 1 79 ? 11.773 10.029 -20.071 1.00 93.69 79 PRO A C 1
ATOM 603 O O . PRO A 1 79 ? 11.854 9.133 -20.920 1.00 93.69 79 PRO A O 1
ATOM 606 N N . GLY A 1 80 ? 10.974 11.090 -20.196 1.00 93.31 80 GLY A N 1
ATOM 607 C CA . GLY A 1 80 ? 10.105 11.343 -21.349 1.00 93.31 80 GLY A CA 1
ATOM 608 C C . GLY A 1 80 ? 8.874 10.438 -21.450 1.00 93.31 80 GLY A C 1
ATOM 609 O O . GLY A 1 80 ? 8.104 10.607 -22.387 1.00 93.31 80 GLY A O 1
ATOM 610 N N . HIS A 1 81 ? 8.676 9.502 -20.518 1.00 95.19 81 HIS A N 1
ATOM 611 C CA . HIS A 1 81 ? 7.483 8.665 -20.464 1.00 95.19 81 HIS A CA 1
ATOM 612 C C . HIS A 1 81 ? 6.445 9.273 -19.512 1.00 95.19 81 HIS A C 1
ATOM 614 O O . HIS A 1 81 ? 6.781 9.682 -18.401 1.00 95.19 81 HIS A O 1
ATOM 620 N N . VAL A 1 82 ? 5.187 9.306 -19.946 1.00 94.12 82 VAL A N 1
ATOM 621 C CA . VAL A 1 82 ? 4.039 9.671 -19.110 1.00 94.12 82 VAL A CA 1
ATOM 622 C C . VAL A 1 82 ? 3.317 8.382 -18.749 1.00 94.12 82 VAL A C 1
ATOM 624 O O . VAL A 1 82 ? 2.931 7.631 -19.645 1.00 94.12 82 VAL A O 1
ATOM 627 N N . ALA A 1 83 ? 3.172 8.123 -17.449 1.00 90.88 83 ALA A N 1
ATOM 628 C CA . ALA A 1 83 ? 2.456 6.949 -16.975 1.00 90.88 83 ALA A CA 1
ATOM 629 C C . ALA A 1 83 ? 0.979 7.017 -17.411 1.00 90.88 83 ALA A C 1
ATOM 631 O O . ALA A 1 83 ? 0.411 8.110 -17.452 1.00 90.88 83 ALA A O 1
ATOM 632 N N . PRO A 1 84 ? 0.348 5.877 -17.724 1.00 92.25 84 PRO A N 1
ATOM 633 C CA . PRO A 1 84 ? -1.069 5.836 -18.063 1.00 92.25 84 PRO A CA 1
ATOM 634 C C . PRO A 1 84 ? -2.002 6.434 -17.007 1.00 92.25 84 PRO A C 1
ATOM 636 O O . PRO A 1 84 ? -1.734 6.307 -15.812 1.00 92.25 84 PRO A O 1
ATOM 639 N N . ASP A 1 85 ? -3.149 6.970 -17.430 1.00 92.88 85 ASP A N 1
ATOM 640 C CA . ASP A 1 85 ? -4.157 7.536 -16.516 1.00 92.88 85 ASP A CA 1
ATOM 641 C C . ASP A 1 85 ? -4.671 6.508 -15.489 1.00 92.88 85 ASP A C 1
ATOM 643 O O . ASP A 1 85 ? -4.952 6.855 -14.345 1.00 92.88 85 ASP A O 1
ATOM 647 N N . ASP A 1 86 ? -4.717 5.223 -15.862 1.00 94.94 86 ASP A N 1
ATOM 648 C CA . ASP A 1 86 ? -5.159 4.116 -15.004 1.00 94.94 86 ASP A CA 1
ATOM 649 C C . ASP A 1 86 ? -4.084 3.614 -14.019 1.00 94.94 86 ASP A C 1
ATOM 651 O O . ASP A 1 86 ? -4.325 2.679 -13.257 1.00 94.94 86 ASP A O 1
ATOM 655 N N . THR A 1 87 ? 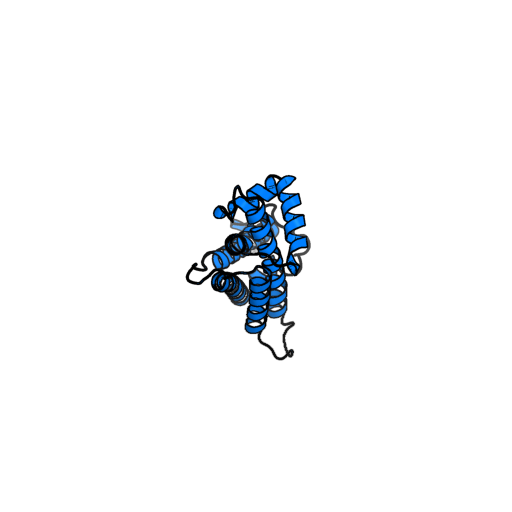-2.891 4.221 -13.998 1.00 94.69 87 THR A N 1
ATOM 656 C CA . THR A 1 87 ? -1.777 3.778 -13.137 1.00 94.69 87 THR A CA 1
ATOM 657 C C . THR A 1 87 ? -2.125 3.870 -11.652 1.00 94.69 87 THR A C 1
ATOM 659 O O . THR A 1 87 ? -1.789 2.973 -10.881 1.00 94.69 87 THR A O 1
ATOM 662 N N . LEU A 1 88 ? -2.813 4.940 -11.239 1.00 92.31 88 LEU A N 1
ATOM 663 C CA . LEU A 1 88 ? -3.150 5.153 -9.829 1.00 92.31 88 LEU A CA 1
ATOM 664 C C . LEU A 1 88 ? -4.171 4.132 -9.321 1.00 92.31 88 LEU A C 1
ATOM 666 O O . LEU A 1 88 ? -4.045 3.665 -8.191 1.00 92.31 88 LEU A O 1
ATOM 670 N N . ASP A 1 89 ? -5.138 3.746 -10.150 1.00 93.56 89 ASP A N 1
ATOM 671 C CA . ASP A 1 89 ? -6.143 2.747 -9.779 1.00 93.56 89 ASP A CA 1
ATOM 672 C C . ASP A 1 89 ? -5.526 1.354 -9.643 1.00 93.56 89 ASP A C 1
ATOM 674 O O . ASP A 1 89 ? -5.834 0.625 -8.703 1.00 93.56 89 ASP A O 1
ATOM 678 N N . ARG A 1 90 ? -4.552 1.013 -10.492 1.00 95.81 90 ARG A N 1
ATOM 679 C CA . ARG A 1 90 ? -3.806 -0.246 -10.350 1.00 95.81 90 ARG A CA 1
ATOM 680 C C . ARG A 1 90 ? -2.879 -0.243 -9.140 1.00 95.81 90 ARG A C 1
ATOM 682 O O . ARG A 1 90 ? -2.800 -1.240 -8.431 1.00 95.81 90 ARG A O 1
ATOM 689 N N . ALA A 1 91 ? -2.234 0.885 -8.842 1.00 93.94 91 ALA A N 1
ATOM 690 C CA . ALA A 1 91 ? -1.467 1.031 -7.606 1.00 93.94 91 ALA A CA 1
ATOM 691 C C . ALA A 1 91 ? -2.359 0.846 -6.365 1.00 93.94 91 ALA A C 1
ATOM 693 O O . ALA A 1 91 ? -1.977 0.161 -5.417 1.00 93.94 91 ALA A O 1
ATOM 694 N N . ARG A 1 92 ? -3.579 1.396 -6.393 1.00 92.56 92 ARG A N 1
ATOM 695 C CA . ARG A 1 92 ? -4.593 1.199 -5.348 1.00 92.56 92 ARG A CA 1
ATOM 696 C C . ARG A 1 92 ? -5.047 -0.257 -5.228 1.00 92.56 92 ARG A C 1
ATOM 698 O O . ARG A 1 92 ? -5.283 -0.699 -4.109 1.00 92.56 92 ARG A O 1
ATOM 705 N N . ALA A 1 93 ? -5.117 -1.009 -6.324 1.00 94.12 93 ALA A N 1
ATOM 706 C CA . ALA A 1 93 ? -5.477 -2.427 -6.287 1.00 94.12 93 ALA A CA 1
ATOM 707 C C . ALA A 1 93 ? -4.475 -3.272 -5.480 1.00 94.12 93 ALA A C 1
ATOM 709 O O . ALA A 1 93 ? -4.886 -4.181 -4.762 1.00 94.12 93 ALA A O 1
ATOM 710 N N . VAL A 1 94 ? -3.180 -2.929 -5.510 1.00 94.75 94 VAL A N 1
ATOM 711 C CA . VAL A 1 94 ? -2.164 -3.589 -4.665 1.00 94.75 94 VAL A CA 1
ATOM 712 C C . VAL A 1 94 ? -2.419 -3.329 -3.177 1.00 94.75 94 VAL A C 1
ATOM 714 O O . VAL A 1 94 ? -2.220 -4.216 -2.345 1.00 94.75 94 VAL A O 1
ATOM 717 N N . LEU A 1 95 ? -2.884 -2.119 -2.855 1.00 92.88 95 LEU A N 1
ATOM 718 C CA . LEU A 1 95 ? -3.215 -1.681 -1.502 1.00 92.88 95 LEU A CA 1
ATOM 719 C C . LEU A 1 95 ? -4.552 -2.247 -0.991 1.00 92.88 95 LEU A C 1
ATOM 721 O O . LEU A 1 95 ? -4.721 -2.435 0.212 1.00 92.88 95 LEU A O 1
ATOM 725 N N . GLY A 1 96 ? -5.488 -2.536 -1.893 1.00 91.94 96 GLY A N 1
ATOM 726 C CA . GLY A 1 96 ? -6.843 -3.014 -1.615 1.00 91.94 96 GLY A CA 1
ATOM 727 C C . GLY A 1 96 ? -6.965 -4.042 -0.481 1.00 91.94 96 GLY A C 1
ATOM 728 O O . GLY A 1 96 ? -7.689 -3.781 0.483 1.00 91.94 96 GLY A O 1
ATOM 729 N N . PRO A 1 97 ? -6.227 -5.170 -0.528 1.00 91.00 97 PRO A N 1
ATOM 730 C CA . PRO A 1 97 ? -6.282 -6.216 0.499 1.00 91.00 97 PRO A CA 1
ATOM 731 C C . PRO A 1 97 ? -5.963 -5.737 1.924 1.00 91.00 97 PRO A C 1
ATOM 733 O O . PRO A 1 97 ? -6.430 -6.322 2.900 1.00 91.00 97 PRO A O 1
ATOM 736 N N . PHE A 1 98 ? -5.196 -4.656 2.079 1.00 92.75 98 PHE A N 1
ATOM 737 C CA . PHE A 1 98 ? -4.889 -4.099 3.396 1.00 92.75 98 PHE A CA 1
ATOM 738 C C . PHE A 1 98 ? -6.099 -3.394 4.013 1.00 92.75 98 PHE A C 1
ATOM 740 O O . PHE A 1 98 ? -6.292 -3.476 5.225 1.00 92.75 98 PHE A O 1
ATOM 747 N N . LEU A 1 99 ? -6.957 -2.755 3.207 1.00 93.94 99 LEU A N 1
ATOM 748 C CA . LEU A 1 99 ? -8.116 -2.018 3.720 1.00 93.94 99 LEU A CA 1
ATOM 749 C C . LEU A 1 99 ? -9.066 -2.949 4.484 1.00 93.94 99 LEU A C 1
ATOM 751 O O . LEU A 1 99 ? -9.510 -2.607 5.581 1.00 93.94 99 LEU A O 1
ATOM 755 N N . THR A 1 100 ? -9.324 -4.153 3.962 1.00 89.75 100 THR A N 1
ATOM 756 C CA . THR A 1 100 ? -10.197 -5.129 4.636 1.00 89.75 100 THR A CA 1
ATOM 757 C C . THR A 1 100 ? -9.680 -5.543 6.007 1.00 89.75 100 THR A C 1
ATOM 759 O O . THR A 1 100 ? -10.472 -5.803 6.906 1.00 89.75 100 THR A O 1
ATOM 762 N N . ILE A 1 101 ? -8.358 -5.592 6.183 1.00 91.94 101 ILE A N 1
ATOM 763 C CA . ILE A 1 101 ? -7.721 -6.055 7.422 1.00 91.94 101 ILE A CA 1
ATOM 764 C C . ILE A 1 101 ? -7.889 -5.012 8.525 1.00 91.94 101 ILE A C 1
ATOM 766 O O . ILE A 1 101 ? -8.173 -5.348 9.675 1.00 91.94 101 ILE A O 1
ATOM 770 N N . PHE A 1 102 ? -7.749 -3.736 8.169 1.00 93.88 102 PHE A N 1
ATOM 771 C CA . PHE A 1 102 ? -7.856 -2.641 9.124 1.00 93.88 102 PHE A CA 1
ATOM 772 C C . PHE A 1 102 ? -9.298 -2.236 9.434 1.00 93.88 102 PHE A C 1
ATOM 774 O O . PHE A 1 102 ? -9.500 -1.537 10.419 1.00 93.88 102 PHE A O 1
ATOM 781 N N . ALA A 1 103 ? -10.302 -2.686 8.676 1.00 91.06 103 ALA A N 1
ATOM 782 C CA . ALA A 1 103 ? -11.708 -2.312 8.876 1.00 91.06 103 ALA A CA 1
ATOM 783 C C . ALA A 1 103 ? -12.270 -2.643 10.276 1.00 91.06 103 ALA A C 1
ATOM 785 O O . ALA A 1 103 ? -13.129 -1.917 10.773 1.00 91.06 103 ALA A O 1
ATOM 786 N N . ASP A 1 104 ? -11.766 -3.698 10.927 1.00 87.00 104 ASP A N 1
ATOM 787 C CA . ASP A 1 104 ? -12.241 -4.171 12.240 1.00 87.00 104 ASP A CA 1
ATOM 788 C C . ASP A 1 104 ? -11.208 -4.012 13.378 1.00 87.00 104 ASP A C 1
ATOM 790 O O . ASP A 1 104 ? -11.384 -4.547 14.475 1.00 87.00 104 ASP A O 1
ATOM 794 N N . GLY A 1 105 ? -10.129 -3.263 13.139 1.00 90.75 105 GLY A N 1
ATOM 795 C CA . GLY A 1 105 ? -9.195 -2.820 14.178 1.00 90.75 105 GLY A CA 1
ATOM 796 C C . GLY A 1 105 ? -9.796 -1.870 15.230 1.00 90.75 105 GLY A C 1
ATOM 797 O O . GLY A 1 105 ? -10.973 -1.514 15.208 1.00 90.75 105 GLY A O 1
ATOM 798 N N . ALA A 1 106 ? -8.951 -1.451 16.166 1.00 94.81 106 ALA A N 1
ATOM 799 C CA . ALA A 1 106 ? -9.222 -0.456 17.196 1.00 94.81 106 ALA A CA 1
ATOM 800 C C . ALA A 1 106 ? -8.029 0.525 17.280 1.00 94.81 106 ALA A C 1
ATOM 802 O O . ALA A 1 106 ? -7.083 0.269 18.030 1.00 94.81 106 ALA A O 1
ATOM 803 N N . PRO A 1 107 ? -8.026 1.621 16.494 1.00 96.56 107 PRO A N 1
ATOM 804 C CA . PRO A 1 107 ? -6.897 2.538 16.377 1.00 96.56 107 PRO A CA 1
ATOM 805 C C . PRO A 1 107 ? -6.544 3.191 17.714 1.00 96.56 107 PRO A C 1
ATOM 807 O O . PRO A 1 107 ? -7.395 3.757 18.403 1.00 96.56 107 PRO A O 1
ATOM 810 N N . GLY A 1 108 ? -5.261 3.126 18.067 1.00 97.06 108 GLY A N 1
ATOM 811 C CA . GLY A 1 108 ? -4.701 3.767 19.249 1.00 97.06 108 GLY A CA 1
ATOM 812 C C . GLY A 1 108 ? -4.489 5.273 19.076 1.00 97.06 108 GLY A C 1
ATOM 813 O O . GLY A 1 108 ? -4.607 5.842 17.989 1.00 97.06 108 GLY A O 1
ATOM 814 N N . ALA A 1 109 ? -4.106 5.940 20.168 1.00 97.19 109 ALA A N 1
ATOM 815 C CA . ALA A 1 109 ? -3.899 7.390 20.192 1.00 97.19 109 ALA A CA 1
ATOM 816 C C . ALA A 1 109 ? -2.833 7.877 19.190 1.00 97.19 109 ALA A C 1
ATOM 818 O O . ALA A 1 109 ? -2.919 9.001 18.702 1.00 97.19 109 ALA A O 1
ATOM 819 N N . GLN A 1 110 ? -1.848 7.036 18.861 1.00 95.94 110 GLN A N 1
ATOM 820 C CA . GLN A 1 110 ? -0.759 7.368 17.940 1.00 95.94 110 GLN A CA 1
ATOM 821 C C . GLN A 1 110 ? -1.246 7.583 16.500 1.00 95.94 110 GLN A C 1
ATOM 823 O O . GLN A 1 110 ? -0.658 8.381 15.776 1.00 95.94 110 GLN A O 1
ATOM 828 N N . VAL A 1 111 ? -2.317 6.895 16.090 1.00 96.81 111 VAL A N 1
ATOM 829 C CA . VAL A 1 111 ? -2.883 6.969 14.731 1.00 96.81 111 VAL A CA 1
ATOM 830 C C . VAL A 1 111 ? -4.201 7.749 14.681 1.00 96.81 111 VAL A C 1
ATOM 832 O O . VAL A 1 111 ? -4.742 7.990 13.606 1.00 96.81 111 VAL A O 1
ATOM 835 N N . ALA A 1 112 ? -4.703 8.223 15.824 1.00 96.94 112 ALA A N 1
ATOM 836 C CA . ALA A 1 112 ? -5.926 9.020 15.887 1.00 96.94 112 ALA A CA 1
ATOM 837 C C . ALA A 1 112 ? -5.916 10.268 14.971 1.00 96.94 112 ALA A C 1
ATOM 839 O O . ALA A 1 112 ? -6.949 10.527 14.351 1.00 96.94 112 ALA A O 1
ATOM 840 N N . PRO A 1 113 ? -4.800 11.019 14.806 1.00 97.56 113 PRO A N 1
ATOM 841 C CA 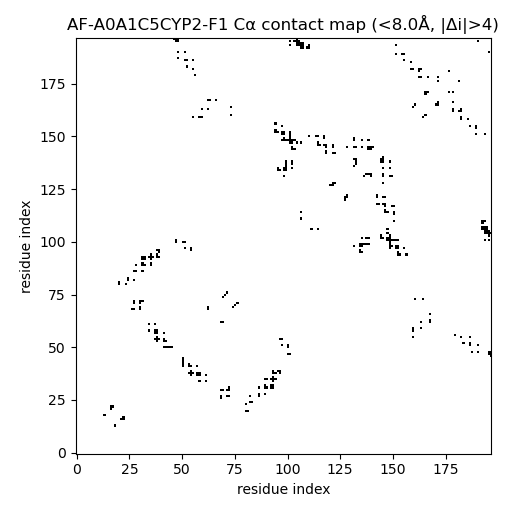. PRO A 1 113 ? -4.774 12.162 13.891 1.00 97.56 113 PRO A CA 1
ATOM 842 C C . PRO A 1 113 ? -5.050 11.785 12.429 1.00 97.56 113 PRO A C 1
ATOM 844 O O . PRO A 1 113 ? -5.851 12.453 11.780 1.00 97.56 113 PRO A O 1
ATOM 847 N N . VAL A 1 114 ? -4.450 10.697 11.926 1.00 96.38 114 VAL A N 1
ATOM 848 C CA . VAL A 1 114 ? -4.666 10.257 10.535 1.00 96.38 114 VAL A CA 1
ATOM 849 C C . VAL A 1 114 ? -6.082 9.713 10.338 1.00 96.38 114 VAL A C 1
ATOM 851 O O . VAL A 1 114 ? -6.720 10.023 9.337 1.00 96.38 114 VAL A O 1
ATOM 854 N N . VAL A 1 115 ? -6.628 8.992 11.325 1.00 97.50 115 VAL A N 1
ATOM 855 C CA . VAL A 1 115 ? -8.027 8.532 11.289 1.00 97.50 115 VAL A CA 1
ATOM 856 C C . VAL A 1 115 ? -8.990 9.722 11.240 1.00 97.50 115 VAL A C 1
ATOM 858 O O . VAL A 1 115 ? -9.944 9.708 10.463 1.00 97.50 115 VAL A O 1
ATOM 861 N N . ALA A 1 116 ? -8.743 10.772 12.029 1.00 97.81 116 ALA A N 1
ATOM 862 C CA . ALA A 1 116 ? -9.579 11.971 12.044 1.00 97.81 116 ALA A CA 1
ATOM 863 C C . ALA A 1 116 ? -9.530 12.737 10.710 1.00 97.81 116 ALA A C 1
ATOM 865 O O . ALA A 1 116 ? -10.575 13.142 10.200 1.00 97.81 116 ALA A O 1
ATOM 866 N N . GLU A 1 117 ? -8.342 12.896 10.121 1.00 97.69 117 GLU A N 1
ATOM 867 C CA . GLU A 1 117 ? -8.180 13.525 8.806 1.00 97.69 117 GLU A CA 1
ATOM 868 C C . GLU A 1 117 ? -8.919 12.741 7.713 1.00 97.69 117 GLU A C 1
ATOM 870 O O . GLU A 1 117 ? -9.688 13.310 6.939 1.00 97.69 117 GLU A O 1
ATOM 875 N N . MET A 1 118 ? -8.757 11.420 7.690 1.00 97.38 118 MET A N 1
ATOM 876 C CA . MET A 1 118 ? -9.419 10.555 6.715 1.00 97.38 118 MET A CA 1
ATOM 877 C C . MET A 1 118 ? -10.937 10.495 6.905 1.00 97.38 118 MET A C 1
ATOM 879 O O . MET A 1 118 ? -11.678 10.457 5.926 1.00 97.38 118 MET A O 1
ATOM 883 N N . THR A 1 119 ? -11.417 10.579 8.149 1.00 97.62 119 THR A N 1
ATOM 884 C CA . THR A 1 119 ? -12.848 10.749 8.447 1.00 97.62 119 THR A CA 1
ATOM 885 C C . THR A 1 119 ? -13.385 12.033 7.817 1.00 97.62 119 THR A C 1
ATOM 887 O O . THR A 1 119 ? -14.452 12.018 7.207 1.00 97.62 119 THR A O 1
ATOM 890 N N . ALA A 1 120 ? -12.649 13.144 7.931 1.00 97.50 120 ALA A N 1
ATOM 891 C CA . ALA A 1 120 ? -13.054 14.413 7.333 1.00 97.50 120 ALA A CA 1
ATOM 892 C C . ALA A 1 120 ? -13.118 14.320 5.800 1.00 97.50 120 ALA A C 1
ATOM 894 O O . ALA A 1 120 ? -14.117 14.735 5.216 1.00 97.50 120 ALA A O 1
ATOM 895 N N . TRP A 1 121 ? -12.112 13.708 5.168 1.00 97.06 121 TRP A N 1
ATOM 896 C CA . TRP A 1 121 ? -12.086 13.485 3.719 1.00 97.06 121 TRP A CA 1
ATOM 897 C C . TRP A 1 121 ? -13.265 12.648 3.221 1.00 97.06 121 TRP A C 1
ATOM 899 O O . TRP A 1 121 ? -13.904 13.029 2.242 1.00 97.06 121 TRP A O 1
ATOM 909 N N . LEU A 1 122 ? -13.603 11.558 3.916 1.00 96.06 122 LEU A N 1
ATOM 910 C CA . LEU A 1 122 ? -14.747 10.705 3.569 1.00 96.06 122 LEU A CA 1
ATOM 911 C C . LEU A 1 122 ? -16.091 11.446 3.627 1.00 96.06 122 LEU A C 1
ATOM 913 O O . LEU A 1 122 ? -17.026 11.074 2.925 1.00 96.06 122 LEU A O 1
ATOM 917 N N . CYS A 1 123 ? -16.198 12.494 4.446 1.00 94.25 123 CYS A N 1
ATOM 918 C CA . CYS A 1 123 ? -17.393 13.335 4.516 1.00 94.25 123 CYS A CA 1
ATOM 919 C C . CYS A 1 123 ? -17.463 14.388 3.399 1.00 94.25 123 CYS A C 1
ATOM 921 O O . CYS A 1 123 ? -18.542 14.921 3.143 1.00 94.25 123 CYS A O 1
ATOM 923 N N . THR A 1 124 ? -16.334 14.736 2.776 1.00 95.88 124 THR A N 1
ATOM 924 C CA . THR A 1 124 ? -16.250 15.830 1.795 1.00 95.88 124 THR A CA 1
ATOM 925 C C . THR A 1 124 ? -16.049 15.366 0.358 1.00 95.88 124 THR A C 1
ATOM 927 O O . THR A 1 124 ? -16.344 16.132 -0.556 1.00 95.88 124 THR A O 1
ATOM 930 N N . ASP A 1 125 ? -15.548 14.148 0.150 1.00 95.31 125 ASP A N 1
ATOM 931 C CA . ASP A 1 125 ? -15.224 13.605 -1.167 1.00 95.31 125 ASP A CA 1
ATOM 932 C C . ASP A 1 125 ? -15.837 12.208 -1.354 1.00 95.31 125 ASP A C 1
ATOM 934 O O . ASP A 1 125 ? -15.365 11.203 -0.814 1.00 95.31 125 ASP A O 1
ATOM 938 N N . GLU A 1 126 ? -16.907 12.149 -2.149 1.00 92.94 126 GLU A N 1
ATOM 939 C CA . GLU A 1 126 ? -17.610 10.903 -2.468 1.00 92.94 126 GLU A CA 1
ATOM 940 C C . GLU A 1 126 ? -16.725 9.921 -3.251 1.00 92.94 126 GLU A C 1
ATOM 942 O O . GLU A 1 126 ? -16.857 8.712 -3.070 1.00 92.94 126 GLU A O 1
ATOM 947 N N . ALA A 1 127 ? -15.784 10.406 -4.069 1.00 91.81 127 ALA A N 1
ATOM 948 C CA . ALA A 1 127 ? -14.893 9.538 -4.835 1.00 91.81 127 ALA A CA 1
ATOM 949 C C . ALA A 1 127 ? -13.907 8.800 -3.917 1.00 91.81 127 ALA A C 1
ATOM 951 O O . ALA A 1 127 ? -13.620 7.622 -4.139 1.00 91.81 127 ALA A O 1
ATOM 952 N N . VAL A 1 128 ? -13.439 9.456 -2.849 1.00 90.25 128 VAL A N 1
ATOM 953 C CA . VAL A 1 128 ? -12.628 8.806 -1.806 1.00 90.25 128 VAL A CA 1
ATOM 954 C C . VAL A 1 128 ? -13.441 7.723 -1.096 1.00 90.25 128 VAL A C 1
ATOM 956 O O . VAL A 1 128 ? -12.956 6.604 -0.930 1.00 90.25 128 VAL A O 1
ATOM 959 N N . GLY A 1 129 ? -14.690 8.026 -0.727 1.00 92.75 129 GLY A N 1
ATOM 960 C CA . GLY A 1 129 ? -15.594 7.057 -0.103 1.00 92.75 129 GLY A CA 1
ATOM 961 C C . GLY A 1 129 ? -15.888 5.845 -0.987 1.00 92.75 129 GLY A C 1
ATOM 962 O O . GLY A 1 129 ? -15.820 4.711 -0.514 1.00 92.75 129 GLY A O 1
ATOM 963 N N . ALA A 1 130 ? -16.155 6.072 -2.275 1.00 92.69 130 ALA A N 1
ATOM 964 C CA . ALA A 1 130 ? -16.418 5.015 -3.246 1.00 92.69 130 ALA A CA 1
ATOM 965 C C . ALA A 1 130 ? -15.214 4.078 -3.417 1.00 92.69 130 ALA A C 1
ATOM 967 O O . ALA A 1 130 ? -15.379 2.860 -3.396 1.00 92.69 130 ALA A O 1
ATOM 968 N N . TRP A 1 131 ? -14.004 4.636 -3.510 1.00 90.81 131 TRP A N 1
ATOM 969 C CA . TRP A 1 131 ? -12.777 3.848 -3.601 1.00 90.81 131 TRP A CA 1
ATOM 970 C C . TRP A 1 131 ? -12.533 2.997 -2.344 1.00 90.81 131 TRP A C 1
ATOM 972 O O . TRP A 1 131 ? -12.242 1.808 -2.451 1.00 90.81 131 TRP A O 1
ATOM 982 N N . VAL A 1 132 ? -12.696 3.556 -1.139 1.00 93.69 132 VAL A N 1
ATOM 983 C CA . VAL A 1 132 ? -12.554 2.771 0.104 1.00 93.69 132 VAL A CA 1
ATOM 984 C C . VAL A 1 132 ? -13.595 1.648 0.162 1.00 93.69 132 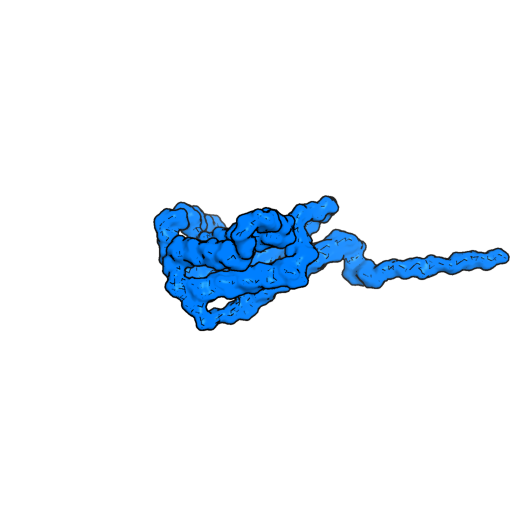VAL A C 1
ATOM 986 O O . VAL A 1 132 ? -13.258 0.523 0.527 1.00 93.69 132 VAL A O 1
ATOM 989 N N . ALA A 1 133 ? -14.840 1.924 -0.235 1.00 93.25 133 ALA A N 1
ATOM 990 C CA . ALA A 1 133 ? -15.920 0.940 -0.242 1.00 93.25 133 ALA A CA 1
ATOM 991 C C . ALA A 1 133 ? -15.715 -0.191 -1.268 1.00 93.25 133 ALA A C 1
ATOM 993 O O . ALA A 1 133 ? -16.169 -1.308 -1.022 1.00 93.25 133 ALA A O 1
ATOM 994 N N . GLU A 1 134 ? -15.024 0.073 -2.383 1.00 92.44 134 GLU A N 1
ATOM 995 C CA . GLU A 1 134 ? -14.666 -0.939 -3.388 1.00 92.44 134 GLU A CA 1
ATOM 996 C C . GLU A 1 134 ? -13.813 -2.058 -2.777 1.00 92.44 134 GLU A C 1
ATOM 998 O O . GLU A 1 134 ? -14.079 -3.240 -2.998 1.00 92.44 134 GLU A O 1
ATOM 1003 N N . TYR A 1 135 ? -12.822 -1.686 -1.965 1.00 89.38 135 TYR A N 1
ATOM 1004 C CA . TYR A 1 135 ? -11.865 -2.631 -1.391 1.00 89.38 135 TYR A CA 1
ATOM 1005 C C . TYR A 1 135 ? -12.220 -3.076 0.029 1.00 89.38 135 TYR A C 1
ATOM 1007 O O . TYR A 1 135 ? -11.844 -4.174 0.417 1.00 89.38 135 TYR A O 1
ATOM 1015 N N . ALA A 1 136 ? -12.972 -2.284 0.798 1.00 91.12 136 ALA A N 1
ATOM 1016 C CA . ALA A 1 136 ? -13.474 -2.641 2.127 1.00 91.12 136 ALA A CA 1
ATOM 1017 C C . ALA A 1 136 ? -15.012 -2.590 2.186 1.00 91.12 136 ALA A C 1
ATOM 1019 O O . ALA A 1 136 ? -15.586 -1.783 2.924 1.00 91.12 136 ALA A O 1
ATOM 1020 N N . PRO A 1 137 ? -15.716 -3.485 1.467 1.00 90.88 137 PRO A N 1
ATOM 1021 C CA . PRO A 1 137 ? -17.178 -3.468 1.410 1.00 90.88 137 PRO A CA 1
ATOM 1022 C C . PRO A 1 137 ? -17.837 -3.697 2.778 1.00 90.88 137 PRO A C 1
ATOM 1024 O O . PRO A 1 137 ? -18.953 -3.245 3.008 1.00 90.88 137 PRO A O 1
ATOM 1027 N N . THR A 1 138 ? -17.154 -4.358 3.717 1.00 89.25 138 THR A N 1
ATOM 1028 C CA . THR A 1 138 ? -17.638 -4.564 5.094 1.00 89.25 138 THR A CA 1
ATOM 1029 C C . THR A 1 138 ? -17.590 -3.300 5.956 1.00 89.25 138 THR A C 1
ATOM 1031 O O . THR A 1 138 ? -18.281 -3.234 6.973 1.00 89.25 138 THR A O 1
ATOM 1034 N N . ALA A 1 139 ? -16.795 -2.302 5.562 1.00 91.19 139 ALA A N 1
ATOM 1035 C CA . ALA A 1 139 ? -16.742 -0.984 6.186 1.00 91.19 139 ALA A CA 1
ATOM 1036 C C . ALA A 1 139 ? -17.712 0.015 5.530 1.00 91.19 139 ALA A C 1
ATOM 1038 O O . ALA A 1 139 ? -17.949 1.093 6.081 1.00 91.19 139 ALA A O 1
ATOM 1039 N N . ALA A 1 140 ? -18.278 -0.328 4.367 1.00 90.56 140 ALA A N 1
ATOM 1040 C CA . ALA A 1 140 ? -19.165 0.553 3.624 1.00 90.56 140 ALA A CA 1
ATOM 1041 C C . ALA A 1 140 ? -20.412 0.911 4.452 1.00 90.56 140 ALA A C 1
ATOM 1043 O O . ALA A 1 140 ? -21.062 0.052 5.048 1.00 90.56 140 ALA A O 1
ATOM 1044 N N . GLY A 1 141 ? -20.746 2.202 4.485 1.00 88.88 141 GLY A N 1
ATOM 1045 C CA . GLY A 1 141 ? -21.858 2.735 5.280 1.00 88.88 141 GLY A CA 1
ATOM 1046 C C . GLY A 1 141 ? -21.512 3.061 6.737 1.00 88.88 141 GLY A C 1
ATOM 1047 O O . GLY A 1 141 ? -22.328 3.678 7.418 1.00 88.88 141 GLY A O 1
ATOM 1048 N N . ASP A 1 142 ? -20.306 2.723 7.201 1.00 95.06 142 ASP A N 1
ATOM 1049 C CA . ASP A 1 142 ? -19.756 3.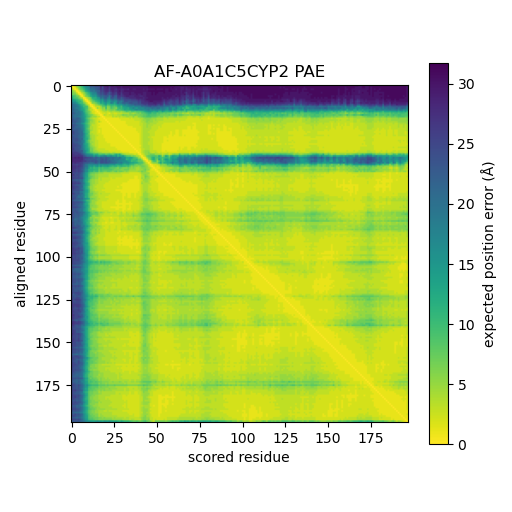169 8.481 1.00 95.06 142 ASP A CA 1
ATOM 1050 C C . ASP A 1 142 ? -18.509 4.026 8.222 1.00 95.06 142 ASP A C 1
ATOM 1052 O O . ASP A 1 142 ? -17.428 3.525 7.898 1.00 95.06 142 ASP A O 1
ATOM 1056 N N . THR A 1 143 ? -18.659 5.348 8.349 1.00 95.19 143 THR A N 1
ATOM 1057 C CA . THR A 1 143 ? -17.565 6.304 8.124 1.00 95.19 143 THR A CA 1
ATOM 1058 C C . THR A 1 143 ? -16.383 6.048 9.058 1.00 95.19 143 THR A C 1
ATOM 1060 O O . THR A 1 143 ? -15.241 6.222 8.641 1.00 95.19 143 THR A O 1
ATOM 1063 N N . GLY A 1 144 ? -16.628 5.602 10.294 1.00 94.75 144 GLY A N 1
ATOM 1064 C CA . GLY A 1 144 ? -15.571 5.303 11.259 1.00 94.75 144 GLY A CA 1
ATOM 1065 C C . GLY A 1 144 ? -14.744 4.094 10.831 1.00 94.75 144 GLY A C 1
ATOM 1066 O O . GLY A 1 144 ? -13.518 4.183 10.759 1.00 94.75 144 GLY A O 1
ATOM 1067 N N . LYS A 1 145 ? -15.406 2.991 10.458 1.00 95.69 145 LYS A N 1
ATOM 1068 C CA . LYS A 1 145 ? -14.721 1.806 9.916 1.00 95.69 145 LYS A CA 1
ATOM 1069 C C . LYS A 1 145 ? -14.007 2.096 8.600 1.00 95.69 145 LYS A C 1
ATOM 1071 O O . LYS A 1 145 ? -12.889 1.630 8.400 1.00 95.69 145 LYS A O 1
ATOM 1076 N N . SER A 1 146 ? -14.621 2.884 7.719 1.00 96.31 146 SER A N 1
ATOM 1077 C CA . SER A 1 146 ? -14.023 3.273 6.436 1.00 96.31 146 SER A CA 1
ATOM 1078 C C . SER A 1 146 ? -12.763 4.120 6.641 1.00 96.31 146 SER A C 1
ATOM 1080 O O . SER A 1 146 ? -11.728 3.851 6.031 1.00 96.31 146 SER A O 1
ATOM 1082 N N . ALA A 1 147 ? -12.813 5.096 7.554 1.00 96.81 147 ALA A N 1
ATOM 1083 C CA . ALA A 1 147 ? -11.656 5.917 7.901 1.00 96.81 147 ALA A CA 1
ATOM 1084 C C . ALA A 1 147 ? -10.531 5.071 8.496 1.00 96.81 147 ALA A C 1
ATOM 1086 O O . ALA A 1 147 ? -9.371 5.254 8.148 1.00 96.81 147 ALA A O 1
ATOM 1087 N N . GLN A 1 148 ? -10.869 4.118 9.361 1.00 95.94 148 GLN A N 1
ATOM 1088 C CA . GLN A 1 148 ? -9.912 3.208 9.976 1.00 95.94 148 GLN A CA 1
ATOM 1089 C C . GLN A 1 148 ? -9.250 2.267 8.961 1.00 95.94 148 GLN A C 1
ATOM 1091 O O . GLN A 1 148 ? -8.027 2.126 8.973 1.00 95.94 148 GLN A O 1
ATOM 1096 N N . ALA A 1 149 ? -10.041 1.662 8.070 1.00 95.69 149 ALA A N 1
ATOM 1097 C CA . ALA A 1 149 ? -9.558 0.812 6.985 1.00 95.69 149 ALA A CA 1
ATOM 1098 C C . ALA A 1 149 ? -8.529 1.554 6.122 1.00 95.69 149 ALA A C 1
ATOM 1100 O O . ALA A 1 149 ? -7.419 1.070 5.888 1.00 95.69 149 ALA A O 1
ATOM 1101 N N . TRP A 1 150 ? -8.881 2.772 5.708 1.00 96.31 150 TRP A N 1
ATOM 1102 C CA . TRP A 1 150 ? -8.012 3.618 4.903 1.00 96.31 150 TRP A CA 1
ATOM 1103 C C . TRP A 1 150 ? -6.762 4.075 5.678 1.00 96.31 150 TRP A C 1
ATOM 1105 O O . TRP A 1 150 ? -5.643 3.979 5.163 1.00 96.31 150 TRP A O 1
ATOM 1115 N N . ALA A 1 151 ? -6.933 4.485 6.938 1.00 96.88 151 ALA A N 1
ATOM 1116 C CA . ALA A 1 151 ? -5.860 4.984 7.796 1.00 96.88 151 ALA A CA 1
ATOM 1117 C C . ALA A 1 151 ? -4.838 3.923 8.178 1.00 96.88 151 ALA A C 1
ATOM 1119 O O . ALA A 1 151 ? -3.694 4.282 8.432 1.00 96.88 151 ALA A O 1
ATOM 1120 N N . GLY A 1 152 ? -5.217 2.646 8.218 1.00 95.88 152 GLY A N 1
ATOM 1121 C CA . GLY A 1 152 ? -4.270 1.548 8.408 1.00 95.88 152 GLY A CA 1
ATOM 1122 C C . GLY A 1 152 ? -3.570 1.139 7.116 1.00 95.88 152 GLY A C 1
ATOM 1123 O O . GLY A 1 152 ? -2.361 0.902 7.113 1.00 95.88 152 GLY A O 1
ATOM 1124 N N . ALA A 1 153 ? -4.300 1.131 5.999 1.00 94.94 153 ALA A N 1
ATOM 1125 C CA . ALA A 1 153 ? -3.752 0.734 4.711 1.00 94.94 153 ALA A CA 1
ATOM 1126 C C . ALA A 1 153 ? -2.643 1.684 4.224 1.00 94.94 153 ALA A C 1
ATOM 1128 O O . ALA A 1 153 ? -1.568 1.226 3.844 1.00 94.94 153 ALA A O 1
ATOM 1129 N N . VAL A 1 154 ? -2.844 3.006 4.266 1.00 94.06 154 VAL A N 1
ATOM 1130 C CA . VAL A 1 154 ? -1.855 3.963 3.724 1.00 94.06 154 VAL A CA 1
ATOM 1131 C C . VAL A 1 154 ? -0.480 3.873 4.416 1.00 94.06 154 VAL A C 1
ATOM 1133 O O . VAL A 1 154 ? 0.532 3.815 3.712 1.00 94.06 154 VAL A O 1
ATOM 1136 N N . PRO A 1 155 ? -0.376 3.802 5.757 1.00 93.62 155 PRO A N 1
ATOM 1137 C CA . PRO A 1 155 ? 0.890 3.523 6.427 1.00 93.62 155 PRO A CA 1
ATOM 1138 C C . PRO A 1 155 ? 1.478 2.154 6.082 1.00 93.62 155 PRO A C 1
ATOM 1140 O O . PRO A 1 155 ? 2.692 2.074 5.908 1.00 93.62 155 PRO A O 1
ATOM 1143 N N . ALA A 1 156 ? 0.658 1.103 5.938 1.00 94.25 156 ALA A N 1
ATOM 1144 C CA . ALA A 1 156 ? 1.141 -0.208 5.492 1.00 94.25 156 ALA A CA 1
ATOM 1145 C C . ALA A 1 156 ? 1.821 -0.097 4.118 1.00 94.25 156 ALA A C 1
ATOM 1147 O O . ALA A 1 156 ? 2.930 -0.593 3.929 1.00 94.25 156 ALA A O 1
ATOM 1148 N N . TRP A 1 157 ? 1.209 0.644 3.191 1.00 93.81 157 TRP A N 1
ATOM 1149 C CA . TRP A 1 157 ? 1.765 0.926 1.866 1.00 93.81 157 TRP A CA 1
ATOM 1150 C C . TRP A 1 157 ? 3.115 1.641 1.935 1.00 93.81 157 TRP A C 1
ATOM 1152 O O . TRP A 1 157 ? 4.093 1.215 1.320 1.00 93.81 157 TRP A O 1
ATOM 1162 N N . ALA A 1 158 ? 3.192 2.713 2.727 1.00 94.12 158 ALA A N 1
ATOM 1163 C CA . ALA A 1 158 ? 4.423 3.474 2.907 1.00 94.12 158 ALA A CA 1
ATOM 1164 C C . ALA A 1 158 ? 5.540 2.621 3.534 1.00 94.12 158 ALA A C 1
ATOM 1166 O O . ALA A 1 158 ? 6.690 2.692 3.096 1.00 94.12 158 ALA A O 1
ATOM 1167 N N . GLN A 1 159 ? 5.208 1.794 4.531 1.00 94.69 159 GLN A N 1
ATOM 1168 C CA . GLN A 1 159 ? 6.153 0.873 5.163 1.00 94.69 159 GLN A CA 1
ATOM 1169 C C . GLN A 1 159 ? 6.653 -0.188 4.182 1.00 94.69 159 GLN A C 1
ATOM 1171 O O . GLN A 1 159 ? 7.859 -0.421 4.122 1.00 94.69 159 GLN A O 1
ATOM 1176 N N . LEU A 1 160 ? 5.766 -0.778 3.375 1.00 93.75 160 LEU A N 1
ATOM 1177 C CA . LEU A 1 160 ? 6.135 -1.761 2.356 1.00 93.75 160 LEU A CA 1
ATOM 1178 C C . LEU A 1 160 ? 7.084 -1.167 1.325 1.00 93.75 160 LEU A C 1
ATOM 1180 O O . LEU A 1 160 ? 8.149 -1.729 1.087 1.00 93.75 160 LEU A O 1
ATOM 1184 N N . HIS A 1 161 ? 6.755 -0.005 0.762 1.00 92.44 161 HIS A N 1
ATOM 1185 C CA . HIS A 1 161 ? 7.642 0.656 -0.193 1.00 92.44 161 HIS A CA 1
ATOM 1186 C C . HIS A 1 161 ? 8.977 1.058 0.409 1.00 92.44 161 HIS A C 1
ATOM 1188 O O . HIS A 1 161 ? 10.005 0.876 -0.239 1.00 92.44 161 HIS A O 1
ATOM 1194 N N . GLY A 1 162 ? 8.978 1.567 1.640 1.00 94.38 162 GLY A N 1
ATOM 1195 C CA . GLY A 1 162 ? 10.210 1.896 2.342 1.00 94.38 162 GLY A CA 1
ATOM 1196 C C . GLY A 1 162 ? 11.076 0.658 2.561 1.00 94.38 162 GLY A C 1
ATOM 1197 O O . GLY A 1 162 ? 12.231 0.634 2.155 1.00 94.38 162 GLY A O 1
ATOM 1198 N N . SER A 1 163 ? 10.516 -0.381 3.174 1.00 95.56 163 SER A N 1
ATOM 1199 C CA . SER A 1 163 ? 11.251 -1.579 3.583 1.00 95.56 163 SER A CA 1
ATOM 1200 C C . SER A 1 163 ? 11.695 -2.420 2.386 1.00 95.56 163 SER A C 1
ATOM 1202 O O . SER A 1 163 ? 12.888 -2.654 2.185 1.00 95.56 163 SER A O 1
ATOM 1204 N N . VAL A 1 164 ? 10.746 -2.799 1.524 1.00 96.31 164 VAL A N 1
ATOM 1205 C CA . VAL A 1 164 ? 11.005 -3.636 0.344 1.00 96.31 164 VAL A CA 1
ATOM 1206 C C . VAL A 1 164 ? 11.813 -2.868 -0.696 1.00 96.31 164 VAL A C 1
ATOM 1208 O O . VAL A 1 164 ? 12.744 -3.428 -1.266 1.00 96.31 164 VAL A O 1
ATOM 1211 N N . GLY A 1 165 ? 11.528 -1.579 -0.907 1.00 94.25 165 GLY A N 1
ATOM 1212 C CA . GLY A 1 165 ? 12.264 -0.757 -1.869 1.00 94.25 165 GLY A CA 1
ATOM 1213 C C . GLY A 1 165 ? 13.725 -0.543 -1.469 1.00 94.25 165 GLY A C 1
ATOM 1214 O O . GLY A 1 165 ? 14.615 -0.678 -2.309 1.00 94.25 165 GLY A O 1
ATOM 1215 N N . LEU A 1 166 ? 14.002 -0.267 -0.187 1.00 95.00 166 LEU A N 1
ATOM 1216 C CA . LEU A 1 166 ? 15.378 -0.164 0.314 1.00 95.00 166 LEU A CA 1
ATOM 1217 C C . LEU A 1 166 ? 16.120 -1.502 0.207 1.00 95.00 166 LEU A C 1
ATOM 1219 O O . LEU A 1 166 ? 17.284 -1.520 -0.205 1.00 95.00 166 LEU A O 1
ATOM 1223 N N . GLU A 1 167 ? 15.460 -2.614 0.540 1.00 95.38 167 GLU A N 1
ATOM 1224 C CA . GLU A 1 167 ? 16.049 -3.949 0.419 1.00 95.38 167 GLU A CA 1
ATOM 1225 C C . GLU A 1 167 ? 16.364 -4.294 -1.044 1.00 95.38 167 GLU A C 1
ATOM 1227 O O . GLU A 1 167 ? 17.499 -4.659 -1.357 1.00 95.38 167 GLU A O 1
ATOM 1232 N N . ALA A 1 168 ? 15.398 -4.113 -1.950 1.00 93.00 168 ALA A N 1
ATOM 1233 C CA . ALA A 1 168 ? 15.535 -4.393 -3.379 1.00 93.00 168 ALA A CA 1
ATOM 1234 C C . ALA A 1 168 ? 16.601 -3.509 -4.052 1.00 93.00 168 ALA A C 1
ATOM 1236 O O . ALA A 1 168 ? 17.308 -3.958 -4.953 1.00 93.00 168 ALA A O 1
ATOM 1237 N N . ALA A 1 169 ? 16.776 -2.271 -3.580 1.00 91.25 169 ALA A N 1
ATOM 1238 C CA . ALA A 1 169 ? 17.835 -1.366 -4.026 1.00 91.25 169 ALA A CA 1
ATOM 1239 C C . ALA A 1 169 ? 19.214 -1.657 -3.393 1.00 91.25 169 ALA A C 1
ATOM 1241 O O . ALA A 1 169 ? 20.160 -0.891 -3.599 1.00 91.25 169 ALA A O 1
ATOM 1242 N N . GLY A 1 170 ? 19.342 -2.724 -2.594 1.00 92.50 170 GLY A N 1
ATOM 1243 C CA . GLY A 1 170 ? 20.592 -3.129 -1.949 1.00 92.50 170 GLY A CA 1
ATOM 1244 C C . GLY A 1 170 ? 21.050 -2.203 -0.820 1.00 92.50 170 GLY A C 1
ATOM 1245 O O . GLY A 1 170 ? 22.191 -2.310 -0.372 1.00 92.50 170 GLY A O 1
ATOM 1246 N N . GLN A 1 171 ? 20.190 -1.305 -0.331 1.00 94.69 171 GLN A N 1
ATOM 1247 C CA . GLN A 1 171 ? 20.561 -0.319 0.692 1.00 94.69 171 GLN A CA 1
ATOM 1248 C C . GLN A 1 171 ? 20.792 -0.951 2.071 1.00 94.69 171 GLN A C 1
ATOM 1250 O O . GLN A 1 171 ? 21.421 -0.332 2.919 1.00 94.69 171 GLN A O 1
ATOM 1255 N N . TYR A 1 172 ? 20.337 -2.189 2.292 1.00 95.50 172 TYR A N 1
ATOM 1256 C CA . TYR A 1 172 ? 20.582 -2.942 3.530 1.00 95.50 172 TYR A CA 1
ATOM 1257 C C . TYR A 1 172 ? 21.896 -3.736 3.537 1.00 95.50 172 TYR A C 1
ATOM 1259 O O . TYR A 1 172 ? 22.256 -4.334 4.557 1.00 95.50 172 TYR A O 1
ATOM 1267 N N . VAL A 1 173 ? 22.649 -3.751 2.431 1.00 95.50 173 VAL A N 1
ATOM 1268 C CA . VAL A 1 173 ? 23.922 -4.482 2.354 1.00 95.50 173 VAL A CA 1
ATOM 1269 C C . VAL A 1 173 ? 24.896 -3.958 3.415 1.00 95.50 173 VAL A C 1
ATOM 1271 O O . VAL A 1 173 ? 25.234 -2.779 3.451 1.00 95.50 173 VAL A O 1
ATOM 1274 N N . GLY A 1 174 ? 25.361 -4.860 4.284 1.00 96.31 174 GLY A N 1
ATOM 1275 C CA . GLY A 1 174 ? 26.313 -4.545 5.354 1.00 96.31 174 GLY A CA 1
ATOM 1276 C C . GLY A 1 174 ? 25.697 -4.001 6.650 1.00 96.31 174 GLY A C 1
ATOM 1277 O O . GLY A 1 174 ? 26.446 -3.747 7.588 1.00 96.31 174 GLY A O 1
ATOM 1278 N N . MET A 1 175 ? 24.367 -3.867 6.750 1.00 96.75 175 MET A N 1
ATOM 1279 C CA . MET A 1 175 ? 23.700 -3.337 7.954 1.00 96.75 175 MET A CA 1
ATOM 1280 C C . MET A 1 175 ? 23.445 -4.379 9.058 1.00 96.75 175 MET A C 1
ATOM 1282 O O . MET A 1 175 ? 23.105 -4.008 10.178 1.00 96.75 175 MET A O 1
ATOM 1286 N N . GLY A 1 176 ? 23.623 -5.677 8.781 1.00 94.12 176 GLY A N 1
ATOM 1287 C CA . GLY A 1 176 ? 23.548 -6.727 9.808 1.00 94.12 176 GLY A CA 1
ATOM 1288 C C . GLY A 1 176 ? 22.130 -7.116 10.251 1.00 94.12 176 GLY A C 1
ATOM 1289 O O . GLY A 1 176 ? 21.936 -7.493 11.402 1.00 94.12 176 GLY A O 1
ATOM 1290 N N . HIS A 1 177 ? 21.145 -7.054 9.352 1.00 95.44 177 HIS A N 1
ATOM 1291 C CA . HIS A 1 177 ? 19.785 -7.565 9.561 1.00 95.44 177 HIS A CA 1
ATOM 1292 C C . HIS A 1 177 ? 19.235 -8.183 8.264 1.00 95.44 177 HIS A C 1
ATOM 1294 O O . HIS A 1 177 ? 19.821 -8.007 7.196 1.00 95.44 177 HIS A O 1
ATOM 1300 N N . SER A 1 178 ? 18.110 -8.903 8.342 1.00 94.75 178 SER A N 1
ATOM 1301 C CA . SER A 1 178 ? 17.354 -9.319 7.151 1.00 94.75 178 SER A CA 1
ATOM 1302 C C . SER A 1 178 ? 16.209 -8.336 6.890 1.00 94.75 178 SER A C 1
ATOM 1304 O O . SER A 1 178 ? 15.639 -7.794 7.845 1.00 94.75 178 SER A O 1
ATOM 1306 N N . GLY A 1 179 ? 15.861 -8.087 5.623 1.00 94.88 1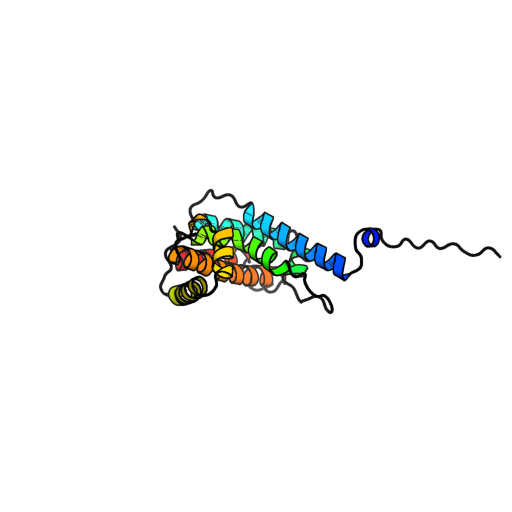79 GLY A N 1
ATOM 1307 C CA . GLY A 1 179 ? 14.698 -7.256 5.307 1.00 94.88 179 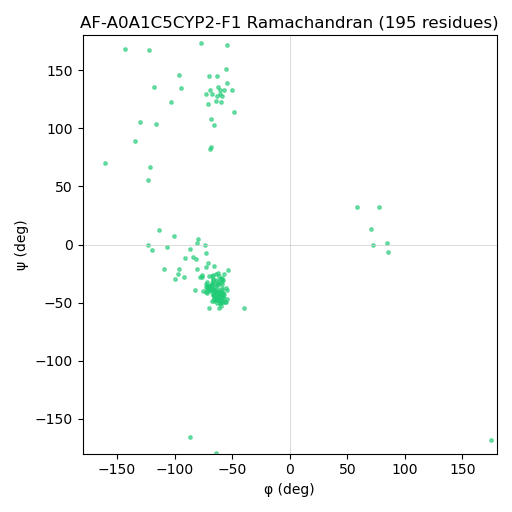GLY A CA 1
ATOM 1308 C C . GLY A 1 179 ? 13.384 -7.929 5.701 1.00 94.88 179 GLY A C 1
ATOM 1309 O O . GLY A 1 179 ? 12.503 -7.258 6.219 1.00 94.88 179 GLY A O 1
ATOM 1310 N N . ALA A 1 180 ? 13.295 -9.261 5.608 1.00 95.12 180 ALA A N 1
ATOM 1311 C CA . ALA A 1 180 ? 12.131 -10.018 6.079 1.00 95.12 180 ALA A CA 1
ATOM 1312 C C . ALA A 1 180 ? 11.868 -9.824 7.586 1.00 95.12 180 ALA A C 1
ATOM 1314 O O . ALA A 1 180 ? 10.742 -9.568 7.998 1.00 95.12 180 ALA A O 1
ATOM 1315 N N . THR A 1 181 ? 12.910 -9.892 8.422 1.00 95.81 181 THR A N 1
ATOM 1316 C CA . THR A 1 181 ? 12.775 -9.683 9.875 1.00 95.81 181 THR A CA 1
ATOM 1317 C C . THR A 1 181 ? 12.378 -8.243 10.201 1.00 95.81 181 THR A C 1
ATOM 1319 O O . THR A 1 181 ? 11.566 -8.026 11.099 1.00 95.81 181 THR A O 1
ATOM 1322 N N . LEU A 1 182 ? 12.928 -7.261 9.478 1.00 96.50 182 LEU A N 1
ATOM 1323 C CA . LEU A 1 182 ? 12.561 -5.855 9.647 1.00 96.50 182 LEU A CA 1
ATOM 1324 C C . LEU A 1 182 ? 11.108 -5.598 9.230 1.00 96.50 182 LEU A C 1
ATOM 1326 O O . LEU A 1 182 ? 10.372 -4.965 9.984 1.00 96.50 182 LEU A O 1
ATOM 1330 N N . LEU A 1 183 ? 10.695 -6.117 8.070 1.00 96.50 183 LEU A N 1
ATOM 1331 C CA . LEU A 1 183 ? 9.328 -6.002 7.574 1.00 96.50 183 LEU A CA 1
ATOM 1332 C C . LEU A 1 183 ? 8.337 -6.608 8.570 1.00 96.50 183 LEU A C 1
ATOM 1334 O O . LEU A 1 183 ? 7.393 -5.932 8.959 1.00 96.50 183 LEU A O 1
ATOM 1338 N N . GLY A 1 184 ? 8.602 -7.820 9.067 1.00 96.00 184 GLY A N 1
ATOM 1339 C CA . GLY A 1 184 ? 7.758 -8.448 10.084 1.00 96.00 184 GLY A CA 1
ATOM 1340 C C . GLY A 1 184 ? 7.623 -7.596 11.352 1.00 96.00 184 GLY A C 1
ATOM 1341 O O . GLY A 1 184 ? 6.519 -7.417 11.860 1.00 96.00 184 GLY A O 1
ATOM 1342 N N . ALA A 1 185 ? 8.715 -6.994 11.836 1.00 96.81 185 ALA A N 1
ATOM 1343 C CA . ALA A 1 185 ? 8.664 -6.101 12.996 1.00 96.81 185 ALA A CA 1
ATOM 1344 C C . ALA A 1 185 ? 7.853 -4.816 12.730 1.00 96.81 185 ALA A C 1
ATOM 1346 O O . ALA A 1 185 ? 7.120 -4.357 13.604 1.00 96.81 185 ALA A O 1
ATOM 1347 N N . GLN A 1 186 ? 7.961 -4.231 11.533 1.00 96.56 186 GLN A N 1
ATOM 1348 C CA . GLN A 1 186 ? 7.175 -3.057 11.133 1.00 96.56 186 GLN A CA 1
ATOM 1349 C C . GLN A 1 186 ? 5.684 -3.380 11.013 1.00 96.56 186 GLN A C 1
ATOM 1351 O O . GLN A 1 186 ? 4.857 -2.627 11.531 1.00 96.56 186 GLN A O 1
ATOM 1356 N N . THR A 1 187 ? 5.362 -4.528 10.420 1.00 96.00 187 THR A N 1
ATOM 1357 C CA . THR A 1 187 ? 3.999 -5.048 10.322 1.00 96.00 187 THR A CA 1
ATOM 1358 C C . THR A 1 187 ? 3.377 -5.247 11.708 1.00 96.00 187 THR A C 1
ATOM 1360 O O . THR A 1 1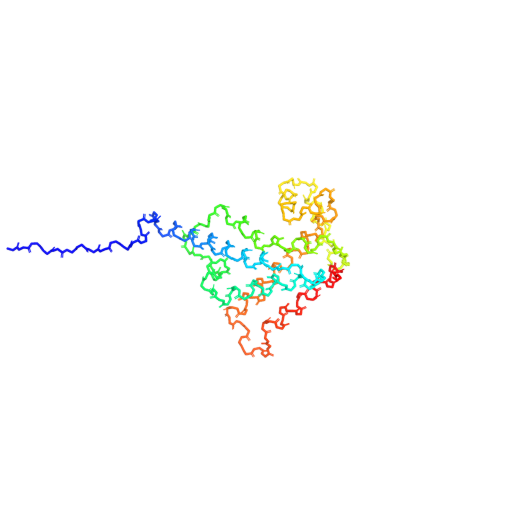87 ? 2.242 -4.829 11.929 1.00 96.00 187 THR A O 1
ATOM 1363 N N . GLU A 1 188 ? 4.120 -5.795 12.677 1.00 96.25 188 GLU A N 1
ATOM 1364 C CA . GLU A 1 188 ? 3.652 -5.934 14.066 1.00 96.25 188 GLU A CA 1
ATOM 1365 C C . GLU A 1 188 ? 3.408 -4.582 14.750 1.00 96.25 188 GLU A C 1
ATOM 1367 O O . GLU A 1 188 ? 2.361 -4.387 15.366 1.00 96.25 188 GLU A O 1
ATOM 1372 N N . MET A 1 189 ? 4.317 -3.611 14.595 1.00 96.25 189 MET A N 1
ATOM 1373 C CA . MET A 1 189 ? 4.114 -2.262 15.144 1.00 96.25 189 MET A CA 1
ATOM 1374 C C . MET A 1 189 ? 2.850 -1.600 14.586 1.00 96.25 189 MET A C 1
ATOM 1376 O O . MET A 1 189 ? 2.143 -0.896 15.311 1.00 96.25 189 MET A O 1
ATOM 1380 N N . LEU A 1 190 ? 2.554 -1.819 13.304 1.00 95.94 190 LEU A N 1
ATOM 1381 C CA . LEU A 1 190 ? 1.340 -1.302 12.688 1.00 95.94 190 LEU A CA 1
ATOM 1382 C C . LEU A 1 190 ? 0.092 -2.044 13.185 1.00 95.94 190 LEU A C 1
ATOM 1384 O O . LEU A 1 190 ? -0.909 -1.403 13.504 1.00 95.94 190 LEU A O 1
ATOM 1388 N N . ALA A 1 191 ? 0.159 -3.370 13.320 1.00 95.62 191 ALA A N 1
ATOM 1389 C CA . ALA A 1 191 ? -0.917 -4.166 13.904 1.00 95.62 191 ALA A CA 1
ATOM 1390 C C . ALA A 1 191 ? -1.246 -3.720 15.339 1.00 95.62 191 ALA A C 1
ATOM 1392 O O . ALA A 1 191 ? -2.421 -3.587 15.683 1.00 95.62 191 ALA A O 1
ATOM 1393 N N . ASP A 1 192 ? -0.229 -3.427 16.153 1.00 96.75 192 ASP A N 1
ATOM 1394 C CA . ASP A 1 192 ? -0.387 -2.887 17.506 1.00 96.75 192 ASP A CA 1
ATOM 1395 C C . ASP A 1 192 ? -1.023 -1.492 17.495 1.00 96.75 192 ASP A C 1
ATOM 1397 O O . ASP A 1 192 ? -1.971 -1.240 18.242 1.00 96.75 192 ASP A O 1
ATOM 1401 N N . ALA A 1 193 ? -0.553 -0.593 16.623 1.00 96.94 193 ALA A N 1
ATOM 1402 C CA . ALA A 1 193 ? -1.087 0.766 16.504 1.00 96.94 193 ALA A CA 1
ATOM 1403 C C . ALA A 1 193 ? -2.577 0.789 16.120 1.00 96.94 193 ALA A C 1
ATOM 1405 O O . ALA A 1 193 ? -3.305 1.698 16.525 1.00 96.94 193 ALA A O 1
ATOM 1406 N N . PHE A 1 194 ? -3.031 -0.222 15.375 1.00 96.44 194 PHE A N 1
ATOM 1407 C CA . PHE A 1 194 ? -4.425 -0.404 14.975 1.00 96.44 194 PHE A CA 1
ATOM 1408 C C . PHE A 1 194 ? -5.189 -1.424 15.823 1.00 96.44 194 PHE A C 1
ATOM 1410 O O . PHE A 1 194 ? -6.322 -1.751 15.483 1.00 96.44 194 PHE A O 1
ATOM 1417 N N . GLY A 1 195 ? -4.614 -1.937 16.914 1.00 95.44 195 GLY A N 1
ATOM 1418 C CA . GLY A 1 195 ? -5.304 -2.860 17.819 1.00 95.44 195 GLY A CA 1
ATOM 1419 C C . GLY A 1 195 ? -5.813 -4.140 17.143 1.00 95.44 195 GLY A C 1
ATOM 1420 O O . GLY A 1 195 ? -6.861 -4.659 17.535 1.00 95.44 195 GLY A O 1
ATOM 1421 N N . LEU A 1 196 ? -5.109 -4.635 16.118 1.00 93.06 196 LEU A N 1
ATOM 1422 C CA . LEU A 1 196 ? -5.486 -5.855 15.403 1.00 93.06 196 LEU A CA 1
ATOM 1423 C C . LEU A 1 196 ? -5.293 -7.089 16.299 1.00 93.06 196 LEU A C 1
ATOM 1425 O O . LEU A 1 196 ? -4.241 -7.252 16.935 1.00 93.06 196 LEU A O 1
ATOM 1429 N N . LYS A 1 197 ? -6.317 -7.952 16.329 1.00 84.38 197 LYS A N 1
ATOM 1430 C CA . LYS A 1 197 ? -6.363 -9.195 17.117 1.00 84.38 197 LYS A CA 1
ATOM 1431 C C . LYS A 1 197 ? -5.942 -10.423 16.317 1.00 84.38 197 LYS A C 1
ATOM 1433 O O . LYS A 1 197 ? -6.173 -10.458 15.085 1.00 84.38 197 LYS A O 1
#

Secondary structure (DSSP, 8-state):
-PPPP------GGGGT-SSHHHHHHHHHHHHHHHHHHHHHT----S-HHHHHHHHHHHHHHHHHHSHHHHHHHHSSPPTTPPPPTTHHHHHHHHHHHHHHHHTT----TTTHHHHHHHHHHHHH-HHHHHHHHHH-TTTTT-HHHHHHHHHHHHHHHHHHHHHHHHHHTTTTTTSSS-HHHHHHHHHHHHHHHTT--